Protein AF-A0A7W6DGI7-F1 (afdb_monomer_lite)

Secondary structure (DSSP, 8-state):
-----HHHHHHHHHHHHTTT--SHHHHHHHHHHHHHHHHHHHHHHHHHHHH---HHHHHHHHHHHHHHHHHHH-TTSHHHHHHHHHHHHHHHHHHHTS-HHHHHHHHHHHHHHHHHHHHHHHHHHHHT-----S-TTSHHHHHHHHHHHHHHHHHHHHHHSS-TT-HHHHHHHHGGGSPPHHHHHHHHHHHHHHHHHHHHHHHTTSB-S-----SSS--HHHHHHHHHHHHHHH-TT----SSGGGGGGHHHHHHSB-

Sequence (258 aa):
MELDYAEIENWATELAQYNGYLDSEGVKQRGIVKSKYDGALNRFVYNLLSHHPDGDEAISIVNADIDARIAQVGDHWTANYDEIREDLTARIRKSAGRSGWQRTLIYRAPLIALALLVVLYFGFRFYNATPVTDPFETRLGLTQRADALAKAIRYNDWASGSSRRGGFIKGILLWPIEPTEAEHKSAAEFANVIFSGAAMLRDRREACNLPVARGEKLSDDELLLLQSVTDHLRNKATLWRDPPAITVLDPIRAKYKC

Organism: NCBI:txid944425

Radius of gyration: 33.25 Å; chains: 1; bounding box: 56×40×93 Å

Foldseek 3Di:
DDQDCPQLVVLLVVLVVLPPDPDPVSVVVNVVSVVSNLLVLLVSLLVLCVVVLALVVSLVVLVVNLVVVCVVPDDVCNVSSVVSSVSNSVVSVVPSPDDNVVSVCVNCVVVVVVVVVVCCLVVLLVVLAQDQDDDCQDLVNLLSLLSLLVLQLVLCCVVPPDDPPQVPVCCSVCVSSDRDPVSVVSPVVNLVLLLVLLVVCVVVLLFAPQDHPDDPDQDPSSSVSSNQLSCQSNDPPHDADVRNSVSSCVSRSVPGGD

pLDDT: mean 86.56, std 8.03, range [50.16, 95.25]

Structure (mmCIF, N/CA/C/O backbone):
data_AF-A0A7W6DGI7-F1
#
_entry.id   AF-A0A7W6DGI7-F1
#
loop_
_atom_site.group_PDB
_atom_site.id
_atom_site.type_symbol
_atom_site.label_atom_id
_atom_site.label_alt_id
_atom_site.label_comp_id
_atom_site.label_asym_id
_atom_site.label_entity_id
_atom_site.label_seq_id
_atom_site.pdbx_PDB_ins_code
_atom_site.Cartn_x
_atom_site.Cartn_y
_atom_site.Cartn_z
_atom_site.occupancy
_atom_site.B_iso_or_equiv
_atom_site.auth_seq_id
_atom_site.auth_comp_id
_atom_site.auth_asym_id
_atom_site.auth_atom_id
_atom_site.pdbx_PDB_model_num
ATOM 1 N N . MET A 1 1 ? 9.102 -5.943 -39.976 1.00 59.66 1 MET A N 1
ATOM 2 C CA . MET A 1 1 ? 8.729 -5.009 -38.897 1.00 59.66 1 MET A CA 1
ATOM 3 C C . MET A 1 1 ? 9.575 -3.777 -39.117 1.00 59.66 1 MET A C 1
ATOM 5 O O . MET A 1 1 ? 10.787 -3.927 -39.154 1.00 59.66 1 MET A O 1
ATOM 9 N N . GLU A 1 2 ? 8.960 -2.628 -39.378 1.00 74.38 2 GLU A N 1
ATOM 10 C CA . GLU A 1 2 ? 9.703 -1.368 -39.464 1.00 74.38 2 GLU A CA 1
ATOM 11 C C . GLU A 1 2 ? 10.141 -0.988 -38.048 1.00 74.38 2 GLU A C 1
ATOM 13 O O . GLU A 1 2 ? 9.333 -1.026 -37.116 1.00 74.38 2 GLU A O 1
ATOM 18 N N . LEU A 1 3 ? 11.436 -0.744 -37.867 1.00 84.94 3 LEU A N 1
ATOM 19 C CA . LEU A 1 3 ? 11.984 -0.352 -36.579 1.00 84.94 3 LEU A CA 1
ATOM 20 C C . LEU A 1 3 ? 11.708 1.139 -36.381 1.00 84.94 3 LEU A C 1
ATOM 22 O O . LEU A 1 3 ? 12.157 1.974 -37.165 1.00 84.94 3 LEU A O 1
ATOM 26 N N . ASP A 1 4 ? 10.944 1.463 -35.341 1.00 87.38 4 ASP A N 1
ATOM 27 C CA . ASP A 1 4 ? 10.617 2.842 -34.995 1.00 87.38 4 ASP A CA 1
ATOM 28 C C . ASP A 1 4 ? 11.657 3.408 -34.020 1.00 87.38 4 ASP A C 1
ATOM 30 O O . ASP A 1 4 ? 11.752 2.982 -32.864 1.00 87.38 4 ASP A O 1
ATOM 34 N N . TYR A 1 5 ? 12.440 4.368 -34.509 1.00 87.75 5 TYR A N 1
ATOM 35 C CA . TYR A 1 5 ? 13.460 5.087 -33.750 1.00 87.75 5 TYR A CA 1
ATOM 36 C C . TYR A 1 5 ? 12.994 6.474 -33.305 1.00 87.75 5 TYR A C 1
ATOM 38 O O . TYR A 1 5 ? 13.721 7.119 -32.555 1.00 87.75 5 TYR A O 1
ATOM 46 N N . ALA A 1 6 ? 11.798 6.931 -33.695 1.00 89.25 6 ALA A N 1
ATOM 47 C CA . ALA A 1 6 ? 11.374 8.320 -33.509 1.00 89.25 6 ALA A CA 1
ATOM 48 C C . ALA A 1 6 ? 11.436 8.760 -32.039 1.00 89.25 6 ALA A C 1
ATOM 50 O O . ALA A 1 6 ? 11.879 9.863 -31.718 1.00 89.25 6 ALA A O 1
ATOM 51 N N . GLU A 1 7 ? 11.036 7.878 -31.118 1.00 90.56 7 GLU A N 1
ATOM 52 C CA . GLU A 1 7 ? 11.126 8.160 -29.687 1.00 90.56 7 GLU A CA 1
ATOM 53 C C . GLU A 1 7 ? 12.586 8.239 -29.200 1.00 90.56 7 GLU A C 1
ATOM 55 O O . GLU A 1 7 ? 12.922 9.119 -28.408 1.00 90.56 7 GLU A O 1
ATOM 60 N N . ILE A 1 8 ? 13.460 7.346 -29.674 1.00 92.44 8 ILE A N 1
ATOM 61 C CA . ILE A 1 8 ? 14.885 7.318 -29.307 1.00 92.44 8 ILE A CA 1
ATOM 62 C C . ILE A 1 8 ? 15.593 8.565 -29.854 1.00 92.44 8 ILE A C 1
ATOM 64 O O . ILE A 1 8 ? 16.297 9.233 -29.102 1.00 92.44 8 ILE A O 1
ATOM 68 N N . GLU A 1 9 ? 15.364 8.905 -31.123 1.00 91.12 9 GLU A N 1
ATOM 69 C CA . GLU A 1 9 ? 15.922 10.078 -31.808 1.00 91.12 9 GLU A CA 1
ATOM 70 C C . GLU A 1 9 ? 15.510 11.386 -31.118 1.00 91.12 9 GLU A C 1
ATOM 72 O O . GLU A 1 9 ? 16.348 12.264 -30.884 1.00 91.12 9 GLU A O 1
ATOM 77 N N . ASN A 1 10 ? 14.236 11.506 -30.727 1.00 92.38 10 ASN A N 1
ATOM 78 C CA . ASN A 1 10 ? 13.738 12.675 -30.007 1.00 92.38 10 ASN A CA 1
ATOM 79 C C . ASN A 1 10 ? 14.457 12.852 -28.658 1.00 92.38 10 ASN A C 1
ATOM 81 O O . ASN A 1 10 ? 15.016 13.914 -28.379 1.00 92.38 10 ASN A O 1
ATOM 85 N N . TRP A 1 11 ? 14.523 11.793 -27.839 1.00 92.44 11 TRP A N 1
ATOM 86 C CA . TRP A 1 11 ? 15.197 11.877 -26.540 1.00 92.44 11 TRP A CA 1
ATOM 87 C C . TRP A 1 11 ? 16.719 12.020 -26.659 1.00 92.44 11 TRP A C 1
ATOM 89 O O . TRP A 1 11 ? 17.311 12.675 -25.806 1.00 92.44 11 TRP A O 1
ATOM 99 N N . ALA A 1 12 ? 17.354 11.458 -27.692 1.00 89.62 12 ALA A N 1
ATOM 100 C CA . ALA A 1 12 ? 18.779 11.657 -27.966 1.00 89.62 12 ALA A CA 1
ATOM 101 C C . ALA A 1 12 ? 19.078 13.127 -28.296 1.00 89.62 12 ALA A C 1
ATOM 103 O O . ALA A 1 12 ? 20.004 13.716 -27.739 1.00 89.62 12 ALA A O 1
ATOM 104 N N . THR A 1 13 ? 18.235 13.750 -29.127 1.00 89.06 13 THR A N 1
ATOM 105 C CA . THR A 1 13 ? 18.335 15.179 -29.462 1.00 89.06 13 THR A CA 1
ATOM 106 C C . THR A 1 13 ? 18.175 16.050 -28.220 1.00 89.06 13 THR A C 1
ATOM 108 O O . THR A 1 13 ? 18.969 16.961 -27.991 1.00 89.06 13 THR A O 1
ATOM 111 N N . GLU A 1 14 ? 17.171 15.762 -27.389 1.00 88.69 14 GLU A N 1
ATOM 112 C CA . GLU A 1 14 ? 16.942 16.487 -26.137 1.00 88.69 14 GLU A CA 1
ATOM 113 C C . GLU A 1 14 ? 18.101 16.278 -25.152 1.00 88.69 14 GLU A C 1
ATOM 115 O O . GLU A 1 14 ? 18.565 17.232 -24.533 1.00 88.69 14 GLU A O 1
ATOM 120 N N . LEU A 1 15 ? 18.644 15.062 -25.043 1.00 87.75 15 LEU A N 1
ATOM 121 C CA . LEU A 1 15 ? 19.781 14.767 -24.168 1.00 87.75 15 LEU A CA 1
ATOM 122 C C . LEU A 1 15 ? 21.042 15.528 -24.596 1.00 87.75 15 LEU A C 1
ATOM 124 O O . LEU A 1 15 ? 21.763 16.039 -23.733 1.00 87.75 15 LEU A O 1
ATOM 128 N N . ALA A 1 16 ? 21.276 15.647 -25.906 1.00 85.44 16 ALA A N 1
ATOM 129 C CA . ALA A 1 16 ? 22.398 16.389 -26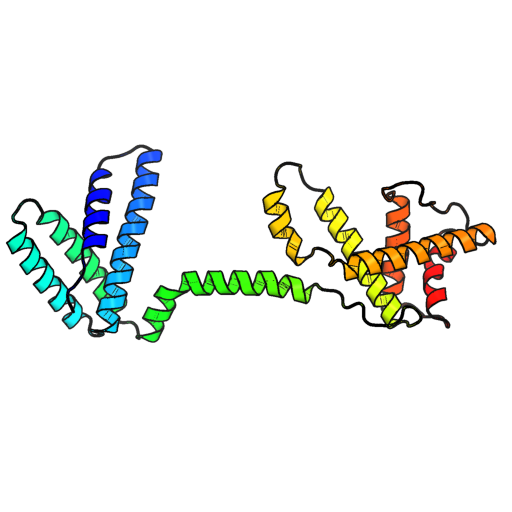.466 1.00 85.44 16 ALA A CA 1
ATOM 130 C C . ALA A 1 16 ? 22.355 17.884 -26.106 1.00 85.44 16 ALA A C 1
ATOM 132 O O . ALA A 1 16 ? 23.406 18.483 -25.881 1.00 85.44 16 ALA A O 1
ATOM 133 N N . GLN A 1 17 ? 21.161 18.474 -25.957 1.00 85.31 17 GLN A N 1
ATOM 134 C CA . GLN A 1 17 ? 21.006 19.872 -25.525 1.00 85.31 17 GLN A CA 1
ATOM 135 C C . GLN A 1 17 ? 21.536 20.111 -24.109 1.00 85.31 17 GLN A C 1
ATOM 137 O O . GLN A 1 17 ? 21.956 21.221 -23.797 1.00 85.31 17 GLN A O 1
ATOM 142 N N . TYR A 1 18 ? 21.566 19.080 -23.260 1.00 83.38 18 TYR A N 1
ATOM 143 C CA . TYR A 1 18 ? 22.069 19.176 -21.890 1.00 83.38 18 TYR A CA 1
ATOM 144 C C . TYR A 1 18 ? 23.565 18.840 -21.754 1.00 83.38 18 TYR A C 1
ATOM 146 O O . TYR A 1 18 ? 24.094 18.806 -20.636 1.00 83.38 18 TYR A O 1
ATOM 154 N N . ASN A 1 19 ? 24.275 18.603 -22.861 1.00 74.69 19 ASN A N 1
ATOM 155 C CA . ASN A 1 19 ? 25.720 18.400 -22.835 1.00 74.69 19 ASN A CA 1
ATOM 156 C C . ASN A 1 19 ? 26.433 19.728 -22.522 1.00 74.69 19 ASN A C 1
ATOM 158 O O . ASN A 1 19 ? 26.402 20.666 -23.310 1.00 74.69 19 ASN A O 1
ATOM 162 N N . GLY A 1 20 ? 27.081 19.808 -21.354 1.00 72.00 20 GLY A N 1
ATOM 163 C CA . GLY A 1 20 ? 27.861 20.979 -20.922 1.00 72.00 20 GLY A CA 1
ATOM 164 C C . GLY A 1 20 ? 27.290 21.756 -19.730 1.00 72.00 20 GLY A C 1
ATOM 165 O O . GLY A 1 20 ? 27.971 22.638 -19.212 1.00 72.00 20 GLY A O 1
ATOM 166 N N . TYR A 1 21 ? 26.094 21.414 -19.238 1.00 75.06 21 TYR A N 1
ATOM 167 C CA . TYR A 1 21 ? 25.563 21.999 -18.001 1.00 75.06 21 TYR A CA 1
ATOM 168 C C . TYR A 1 21 ? 26.279 21.434 -16.766 1.00 75.06 21 TYR A C 1
ATOM 170 O O . TYR A 1 21 ? 26.387 20.217 -16.599 1.00 75.06 21 TYR A O 1
ATOM 178 N N . LEU A 1 22 ? 26.747 22.327 -15.888 1.00 70.75 22 LEU A N 1
ATOM 179 C CA . LEU A 1 22 ? 27.443 21.993 -14.635 1.00 70.75 22 LEU A CA 1
ATOM 180 C C . LEU A 1 22 ? 26.676 22.438 -13.379 1.00 70.75 22 LEU A C 1
ATOM 182 O O . LEU A 1 22 ? 27.136 22.197 -12.263 1.00 70.75 22 LEU A O 1
ATOM 186 N N . ASP A 1 23 ? 25.523 23.091 -13.531 1.00 84.62 23 ASP A N 1
ATOM 187 C CA . ASP A 1 23 ? 24.715 23.548 -12.405 1.00 84.62 23 ASP A CA 1
ATOM 188 C C . ASP A 1 23 ? 23.756 22.462 -11.886 1.00 84.62 23 ASP A C 1
ATOM 190 O O . ASP A 1 23 ? 23.432 21.472 -12.548 1.00 84.62 23 ASP A O 1
ATOM 194 N N . SER A 1 24 ? 23.307 22.627 -10.638 1.00 82.31 24 SER A N 1
ATOM 195 C CA . SER A 1 24 ? 22.509 21.599 -9.954 1.00 82.31 24 SER A CA 1
ATOM 196 C C . SER A 1 24 ? 21.142 21.343 -10.601 1.00 82.31 24 SER A C 1
ATOM 198 O O . SER A 1 24 ? 20.576 20.262 -10.434 1.00 82.31 24 SER A O 1
ATOM 200 N N . GLU A 1 25 ? 20.605 22.321 -11.331 1.00 85.25 25 GLU A N 1
ATOM 201 C CA . GLU A 1 25 ? 19.323 22.213 -12.023 1.00 85.25 25 GLU A CA 1
ATOM 202 C C . GLU A 1 25 ? 19.482 21.544 -13.392 1.00 85.25 25 GLU A C 1
ATOM 204 O O . GLU A 1 25 ? 18.752 20.593 -13.682 1.00 85.25 25 GLU A O 1
ATOM 209 N N . GLY A 1 26 ? 20.497 21.920 -14.176 1.00 82.81 26 GLY A N 1
ATOM 210 C CA . GLY A 1 26 ? 20.823 21.270 -15.443 1.00 82.81 26 GLY A CA 1
ATOM 211 C C . GLY A 1 26 ? 21.192 19.797 -15.273 1.00 82.81 26 GLY A C 1
ATOM 212 O O . GLY A 1 26 ? 20.726 18.955 -16.040 1.00 82.81 26 GLY A O 1
ATOM 213 N N . VAL A 1 27 ? 21.922 19.437 -14.210 1.00 85.94 27 VAL A N 1
ATOM 214 C CA . VAL A 1 27 ? 22.214 18.025 -13.890 1.00 85.94 27 VAL A CA 1
ATOM 215 C C . VAL A 1 27 ? 20.934 17.235 -13.586 1.00 85.94 27 VAL A C 1
ATOM 217 O O . VAL A 1 27 ? 20.794 16.096 -14.041 1.00 85.94 27 VAL A O 1
ATOM 220 N N . LYS A 1 28 ? 19.972 17.822 -12.858 1.00 88.81 28 LYS A N 1
ATOM 221 C CA . LYS A 1 28 ? 18.679 17.171 -12.575 1.00 88.81 28 LYS A CA 1
ATOM 222 C C . LYS A 1 28 ? 17.869 16.956 -13.849 1.00 88.81 28 LYS A C 1
ATOM 224 O O . LYS A 1 28 ? 17.377 15.850 -14.063 1.00 88.81 28 LYS A O 1
ATOM 229 N N . GLN A 1 29 ? 17.753 17.983 -14.691 1.00 89.31 29 GLN A N 1
ATOM 230 C CA . GLN A 1 29 ? 17.003 17.891 -15.946 1.00 89.31 29 GLN A CA 1
ATOM 231 C C . GLN A 1 29 ? 17.635 16.875 -16.898 1.00 89.31 29 GLN A C 1
ATOM 233 O O . GLN A 1 29 ? 16.942 15.986 -17.392 1.00 89.31 29 GLN A O 1
ATOM 238 N N . ARG A 1 30 ? 18.966 16.887 -17.039 1.00 89.75 30 ARG A N 1
ATOM 239 C CA . ARG A 1 30 ? 19.695 15.864 -17.797 1.00 89.75 30 ARG A CA 1
ATOM 240 C C . ARG A 1 30 ? 19.412 14.454 -17.281 1.00 89.75 30 ARG A C 1
ATOM 242 O O . ARG A 1 30 ? 19.233 13.539 -18.077 1.00 89.75 30 ARG A O 1
ATOM 249 N N . GLY A 1 31 ? 19.345 14.268 -15.961 1.00 90.31 31 GLY A N 1
ATOM 250 C CA . GLY A 1 31 ? 18.988 12.985 -15.350 1.00 90.31 31 GLY A CA 1
ATOM 251 C C . GLY A 1 31 ? 17.585 12.503 -15.735 1.00 90.31 31 GLY A C 1
ATOM 252 O O . GLY A 1 31 ? 17.403 11.324 -16.041 1.00 90.31 31 GLY A O 1
ATOM 253 N N . ILE A 1 32 ? 16.606 13.411 -15.779 1.00 91.50 32 ILE A N 1
ATOM 254 C CA . ILE A 1 32 ? 15.232 13.108 -16.209 1.00 91.50 32 ILE A CA 1
ATOM 255 C C . ILE A 1 32 ? 15.214 12.694 -17.683 1.00 91.50 32 ILE A C 1
ATOM 257 O O . ILE A 1 32 ? 14.650 11.652 -18.015 1.00 91.50 32 ILE A O 1
ATOM 261 N N . VAL A 1 33 ? 15.854 13.472 -18.559 1.00 92.25 33 VAL A N 1
ATOM 262 C CA . VAL A 1 33 ? 15.900 13.189 -20.003 1.00 92.25 33 VAL A CA 1
ATOM 263 C C . VAL A 1 33 ? 16.637 11.883 -20.283 1.00 92.25 33 VAL A C 1
ATOM 265 O O . VAL A 1 33 ? 16.122 11.033 -21.007 1.00 92.25 33 VAL A O 1
ATOM 268 N N . LYS A 1 34 ? 17.774 11.649 -19.618 1.00 92.38 34 LYS A N 1
ATOM 269 C CA . LYS A 1 34 ? 18.506 10.381 -19.707 1.00 92.38 34 LYS A CA 1
ATOM 270 C C . LYS A 1 34 ? 17.644 9.195 -19.280 1.00 92.38 34 LYS A C 1
ATOM 272 O O . LYS A 1 34 ? 17.649 8.171 -19.951 1.00 92.38 34 LYS A O 1
ATOM 277 N N . SER A 1 35 ? 16.855 9.331 -18.213 1.00 91.56 35 SER A N 1
ATOM 278 C CA . SER A 1 35 ? 15.934 8.272 -17.784 1.00 91.56 35 SER A CA 1
ATOM 279 C C . SER A 1 35 ? 14.866 7.959 -18.841 1.00 91.56 35 SER A C 1
ATOM 281 O O . SER A 1 35 ? 14.532 6.788 -19.039 1.00 91.56 35 SER A O 1
ATOM 283 N N . LYS A 1 36 ? 14.352 8.975 -19.548 1.00 93.31 36 LYS A N 1
ATOM 284 C CA . LYS A 1 36 ? 13.396 8.785 -20.651 1.00 93.31 36 LYS A CA 1
ATOM 285 C C . LYS A 1 36 ? 14.045 8.114 -21.863 1.00 93.31 36 LYS A C 1
ATOM 287 O O . LYS A 1 36 ? 13.479 7.146 -22.369 1.00 93.31 36 LYS A O 1
ATOM 292 N N . TYR A 1 37 ? 15.241 8.559 -22.253 1.00 93.88 37 TYR A N 1
ATOM 293 C CA . TYR A 1 37 ? 16.053 7.945 -23.308 1.00 93.88 37 TYR A CA 1
ATOM 294 C C . TYR A 1 37 ? 16.359 6.469 -22.999 1.00 93.88 37 TYR A C 1
ATOM 296 O O . TYR A 1 37 ? 16.033 5.580 -23.785 1.00 93.88 37 TYR A O 1
ATOM 304 N N . ASP A 1 38 ? 16.851 6.179 -21.790 1.00 92.69 38 ASP A N 1
ATOM 305 C CA . ASP A 1 38 ? 17.092 4.815 -21.311 1.00 92.69 38 ASP A CA 1
ATOM 306 C C . ASP A 1 38 ? 15.816 3.959 -21.349 1.00 92.69 38 ASP A C 1
ATOM 308 O O . ASP A 1 38 ? 15.868 2.764 -21.655 1.00 92.69 38 ASP A O 1
ATOM 312 N N . GLY A 1 39 ? 14.667 4.561 -21.026 1.00 91.56 39 GLY A N 1
ATOM 313 C CA . GLY A 1 39 ? 13.352 3.935 -21.110 1.00 91.56 39 GLY A CA 1
ATOM 314 C C . GLY A 1 39 ? 12.949 3.576 -22.541 1.00 91.56 39 GLY A C 1
ATOM 315 O O . GLY A 1 39 ? 12.477 2.459 -22.762 1.00 91.56 39 GLY A O 1
ATOM 316 N N . ALA A 1 40 ? 13.163 4.480 -23.500 1.00 93.50 40 ALA A N 1
ATOM 317 C CA . ALA A 1 40 ? 12.890 4.257 -24.921 1.00 93.50 40 ALA A CA 1
ATOM 318 C C . ALA A 1 40 ? 13.772 3.136 -25.494 1.00 93.50 40 ALA A C 1
ATOM 320 O O . ALA A 1 40 ? 13.251 2.184 -26.076 1.00 93.50 40 ALA A O 1
ATOM 321 N N . LEU A 1 41 ? 15.080 3.160 -25.207 1.00 93.56 41 LEU A N 1
ATOM 322 C CA . LEU A 1 41 ? 16.005 2.086 -25.587 1.00 93.56 41 LEU A CA 1
ATOM 323 C C . LEU A 1 41 ? 15.570 0.728 -25.018 1.00 93.56 41 LEU A C 1
ATOM 325 O O . LEU A 1 41 ? 15.548 -0.275 -25.727 1.00 93.56 41 LEU A O 1
ATOM 329 N N . ASN A 1 42 ? 15.188 0.674 -23.737 1.00 91.31 42 ASN A N 1
ATOM 330 C CA . ASN A 1 42 ? 14.739 -0.572 -23.111 1.00 91.31 42 ASN A CA 1
ATOM 331 C C . ASN A 1 42 ? 13.439 -1.109 -23.732 1.00 91.31 42 ASN A C 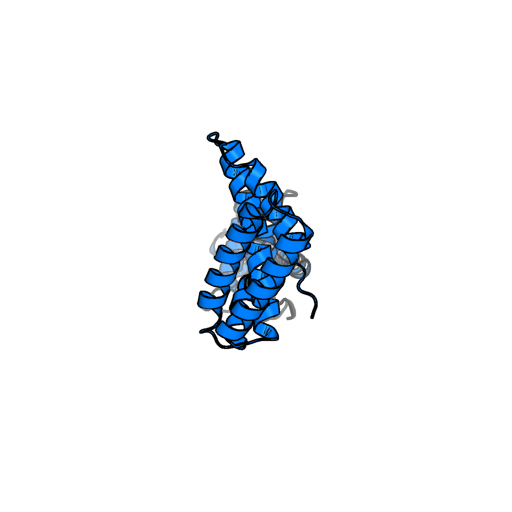1
ATOM 333 O O . ASN A 1 42 ? 13.304 -2.324 -23.881 1.00 91.31 42 ASN A O 1
ATOM 337 N N . ARG A 1 43 ? 12.493 -0.230 -24.100 1.00 91.56 43 ARG A N 1
ATOM 338 C CA . ARG A 1 43 ? 11.264 -0.611 -24.819 1.00 91.56 43 ARG A CA 1
ATOM 339 C C . ARG A 1 43 ? 11.576 -1.177 -26.196 1.00 91.56 43 ARG A C 1
ATOM 341 O O . ARG A 1 43 ? 11.073 -2.248 -26.531 1.00 91.56 43 ARG A O 1
ATOM 348 N N . PHE A 1 44 ? 12.425 -0.484 -26.950 1.00 93.75 44 PHE A N 1
ATOM 349 C CA . PHE A 1 44 ? 12.853 -0.905 -28.278 1.00 93.75 44 PHE A CA 1
ATOM 350 C C . PHE A 1 44 ? 13.530 -2.275 -28.228 1.00 93.75 44 PHE A C 1
ATOM 352 O O . PHE A 1 44 ? 13.090 -3.205 -28.897 1.00 93.75 44 PHE A O 1
ATOM 359 N N . VAL A 1 45 ? 14.532 -2.442 -27.357 1.00 92.50 45 VAL A N 1
ATOM 360 C CA . VAL A 1 45 ? 15.260 -3.710 -27.202 1.00 92.50 45 VAL A CA 1
ATOM 361 C C . VAL A 1 45 ? 14.335 -4.835 -26.746 1.00 92.50 45 VAL A C 1
ATOM 363 O O . VAL A 1 45 ? 14.451 -5.947 -27.251 1.00 92.50 45 VAL A O 1
ATOM 366 N N . TYR A 1 46 ? 13.402 -4.574 -25.826 1.00 89.94 46 TYR A N 1
ATOM 367 C CA . TYR A 1 46 ? 12.420 -5.576 -25.406 1.00 89.94 46 TYR A CA 1
ATOM 368 C C . TYR A 1 46 ? 11.538 -6.043 -26.574 1.00 89.94 46 TYR A C 1
ATOM 370 O O . TYR A 1 46 ? 11.373 -7.248 -26.750 1.00 89.94 46 TYR A O 1
ATOM 378 N N . ASN A 1 47 ? 11.007 -5.112 -27.375 1.00 90.31 47 ASN A N 1
ATOM 379 C CA . ASN A 1 47 ? 10.155 -5.428 -28.525 1.00 90.31 47 ASN A CA 1
ATOM 380 C C . ASN A 1 47 ? 10.935 -6.143 -29.643 1.00 90.31 47 ASN A C 1
ATOM 382 O O . ASN A 1 47 ? 10.464 -7.121 -30.222 1.00 90.31 47 ASN A O 1
ATOM 386 N N . LEU A 1 48 ? 12.167 -5.706 -29.909 1.00 91.81 48 LEU A N 1
ATOM 387 C CA . LEU A 1 48 ? 13.045 -6.367 -30.868 1.00 91.81 48 LEU A CA 1
ATOM 388 C C . LEU A 1 48 ? 13.328 -7.809 -30.430 1.00 91.81 48 LEU A C 1
ATOM 390 O O . LEU A 1 48 ? 13.081 -8.743 -31.185 1.00 91.81 48 LEU A O 1
ATOM 394 N N . LEU A 1 49 ? 13.749 -8.001 -29.177 1.00 90.94 49 LEU A N 1
ATOM 395 C CA . LEU A 1 49 ? 14.098 -9.309 -28.622 1.00 90.94 49 LEU A CA 1
ATOM 396 C C . LEU A 1 49 ? 12.899 -10.229 -28.348 1.00 90.94 49 LEU A C 1
ATOM 398 O O . LEU A 1 49 ? 13.107 -11.411 -28.059 1.00 90.94 49 LEU A O 1
ATOM 402 N N . SER A 1 50 ? 11.662 -9.725 -28.385 1.00 87.25 50 SER A N 1
ATOM 403 C CA . SER A 1 50 ? 10.469 -10.578 -28.355 1.00 87.25 50 SER A CA 1
ATOM 404 C C . SER A 1 50 ? 10.160 -11.208 -29.713 1.00 87.25 50 SER A C 1
ATOM 406 O O . SER A 1 50 ? 9.524 -12.257 -29.745 1.00 87.25 50 SER A O 1
ATOM 408 N N . HIS A 1 51 ? 10.620 -10.595 -30.808 1.00 87.50 51 HIS A N 1
ATOM 409 C CA . HIS A 1 51 ? 10.438 -11.094 -32.175 1.00 87.50 51 HIS A CA 1
ATOM 410 C C . HIS A 1 51 ? 11.695 -11.794 -32.713 1.00 87.50 51 HIS A C 1
ATOM 412 O O . HIS A 1 51 ? 11.582 -12.814 -33.384 1.00 87.50 51 HIS A O 1
ATOM 418 N N . HIS A 1 52 ? 12.878 -11.290 -32.352 1.00 88.50 52 HIS A N 1
ATOM 419 C CA . HIS A 1 52 ? 14.194 -11.810 -32.729 1.00 88.50 52 HIS A CA 1
ATOM 420 C C . HIS A 1 52 ? 14.967 -12.162 -31.452 1.00 88.50 52 HIS A C 1
ATOM 422 O O . HIS A 1 52 ? 15.685 -11.325 -30.905 1.00 88.50 52 HIS A O 1
ATOM 428 N N . PRO A 1 53 ? 14.757 -13.360 -30.876 1.00 84.94 53 PRO A N 1
ATOM 429 C CA . PRO A 1 53 ? 15.295 -13.692 -29.562 1.00 84.94 53 PRO A CA 1
ATOM 430 C C . PRO A 1 53 ? 16.817 -13.879 -29.545 1.00 84.94 53 PRO A C 1
ATOM 432 O O . PRO A 1 53 ? 17.395 -13.767 -28.454 1.00 84.94 53 PRO A O 1
ATOM 435 N N . ASP A 1 54 ? 17.419 -14.151 -30.708 1.00 90.44 54 ASP A N 1
ATOM 436 C CA . ASP A 1 54 ? 18.862 -14.228 -30.918 1.00 90.44 54 ASP A CA 1
ATOM 437 C C . ASP A 1 54 ? 19.488 -12.824 -30.910 1.00 90.44 54 ASP A C 1
ATOM 439 O O . ASP A 1 54 ? 19.067 -11.915 -31.627 1.00 90.44 54 ASP A O 1
ATOM 443 N N . GLY A 1 55 ? 20.493 -12.645 -30.051 1.00 89.00 55 GLY A N 1
ATOM 444 C CA . GLY A 1 55 ? 21.159 -11.364 -29.853 1.00 89.00 55 GLY A CA 1
ATOM 445 C C . GLY A 1 55 ? 21.981 -10.927 -31.058 1.00 89.00 55 GLY A C 1
ATOM 446 O O . GLY A 1 55 ? 21.996 -9.736 -31.362 1.00 89.00 55 GLY A O 1
ATOM 447 N N . ASP A 1 56 ? 22.631 -11.865 -31.746 1.00 91.38 56 ASP A N 1
ATOM 448 C CA . ASP A 1 56 ? 23.486 -11.539 -32.889 1.00 91.38 56 ASP A CA 1
ATOM 449 C C . ASP A 1 56 ? 22.638 -11.166 -34.113 1.00 91.38 56 ASP A C 1
ATOM 451 O O . ASP A 1 56 ? 22.926 -10.175 -34.789 1.00 91.38 56 ASP A O 1
ATOM 455 N N . GLU A 1 57 ? 21.522 -11.874 -34.327 1.00 92.06 57 GLU A N 1
ATOM 456 C CA . GLU A 1 57 ? 20.511 -11.517 -35.330 1.00 92.06 57 GLU A CA 1
ATOM 457 C C . GLU A 1 57 ? 19.930 -10.119 -35.058 1.00 92.06 57 GLU A C 1
ATOM 459 O O . GLU A 1 57 ? 19.926 -9.259 -35.940 1.00 92.06 57 GLU A O 1
ATOM 464 N N . ALA A 1 58 ? 19.510 -9.849 -33.817 1.00 91.69 58 ALA A N 1
ATOM 465 C CA . ALA A 1 58 ? 18.960 -8.555 -33.421 1.00 91.69 58 ALA A CA 1
ATOM 466 C C . ALA A 1 58 ? 19.967 -7.400 -33.600 1.00 91.69 58 ALA A C 1
ATOM 468 O O . ALA A 1 58 ? 19.589 -6.316 -34.046 1.00 91.69 58 ALA A O 1
ATOM 469 N N . ILE A 1 59 ? 21.252 -7.621 -33.293 1.00 93.44 59 ILE A N 1
ATOM 470 C CA . ILE A 1 59 ? 22.322 -6.638 -33.532 1.00 93.44 59 ILE A CA 1
ATOM 471 C C . ILE A 1 59 ? 22.507 -6.386 -35.030 1.00 93.44 59 ILE A C 1
ATOM 473 O O . ILE A 1 59 ? 22.610 -5.230 -35.437 1.00 93.44 59 ILE A O 1
ATOM 477 N N . SER A 1 60 ? 22.528 -7.440 -35.852 1.00 93.50 60 SER A N 1
ATOM 478 C CA . SER A 1 60 ? 22.667 -7.299 -37.305 1.00 93.50 60 SER A CA 1
ATOM 479 C C . SER A 1 60 ? 21.514 -6.496 -37.906 1.00 93.50 60 SER A C 1
ATOM 481 O O . SER A 1 60 ? 21.751 -5.649 -38.765 1.00 93.50 60 SER A O 1
ATOM 483 N N . ILE A 1 61 ? 20.286 -6.734 -37.437 1.00 92.75 61 ILE A N 1
ATOM 484 C CA . ILE A 1 61 ? 19.089 -5.999 -37.860 1.00 92.75 61 ILE A CA 1
ATOM 485 C C . ILE A 1 61 ? 19.217 -4.509 -37.513 1.00 92.75 61 ILE A C 1
ATOM 487 O O . ILE A 1 61 ? 19.006 -3.659 -38.375 1.00 92.75 61 ILE A O 1
ATOM 491 N N . VAL A 1 62 ? 19.611 -4.187 -36.275 1.00 93.31 62 VAL A N 1
ATOM 492 C CA . VAL A 1 62 ? 19.775 -2.794 -35.827 1.00 93.31 62 VAL A CA 1
ATOM 493 C C . VAL A 1 62 ? 20.885 -2.078 -36.587 1.00 93.31 62 VAL A C 1
ATOM 495 O O . VAL A 1 62 ? 20.698 -0.933 -36.987 1.00 93.31 62 VAL A O 1
ATOM 498 N N . ASN A 1 63 ? 22.028 -2.730 -36.803 1.00 93.50 63 ASN A N 1
ATOM 499 C CA . ASN A 1 63 ? 23.136 -2.124 -37.539 1.00 93.50 63 ASN A CA 1
ATOM 500 C C . ASN A 1 63 ? 22.727 -1.789 -38.977 1.00 93.50 63 ASN A C 1
ATOM 502 O O . ASN A 1 63 ? 22.940 -0.657 -39.407 1.00 93.50 63 ASN A O 1
ATOM 506 N N . ALA A 1 64 ? 22.078 -2.733 -39.669 1.00 92.94 64 ALA A N 1
ATOM 507 C CA . ALA A 1 64 ? 21.626 -2.545 -41.044 1.00 92.94 64 ALA A CA 1
ATOM 508 C C . ALA A 1 64 ? 20.592 -1.414 -41.183 1.00 92.94 64 ALA A C 1
ATOM 510 O O . ALA A 1 64 ? 20.676 -0.627 -42.126 1.00 92.94 64 ALA A O 1
ATOM 511 N N . ASP A 1 65 ? 19.640 -1.299 -40.248 1.00 92.06 65 ASP A N 1
ATOM 512 C CA . ASP A 1 65 ? 18.636 -0.225 -40.287 1.00 92.06 65 ASP A CA 1
ATOM 513 C C . ASP A 1 65 ? 19.257 1.147 -39.988 1.00 92.06 65 ASP A C 1
ATOM 515 O O . ASP A 1 65 ? 18.996 2.118 -40.699 1.00 92.06 65 ASP A O 1
ATOM 519 N N . ILE A 1 66 ? 20.158 1.225 -39.000 1.00 90.44 66 ILE A N 1
ATOM 520 C CA . ILE A 1 66 ? 20.874 2.469 -38.690 1.00 90.44 66 ILE A CA 1
ATOM 521 C C . ILE A 1 66 ? 21.756 2.902 -39.871 1.00 90.44 66 ILE A C 1
ATOM 523 O O . ILE A 1 66 ? 21.762 4.083 -40.207 1.00 90.44 66 ILE A O 1
ATOM 527 N N . ASP A 1 67 ? 22.460 1.980 -40.540 1.00 90.94 67 ASP A N 1
ATOM 528 C CA . ASP A 1 67 ? 23.243 2.300 -41.746 1.00 90.94 67 ASP A CA 1
ATOM 529 C C . ASP A 1 67 ? 22.353 2.875 -42.861 1.00 90.94 67 ASP A C 1
ATOM 531 O O . ASP A 1 67 ? 22.702 3.877 -43.493 1.00 90.94 67 ASP A O 1
ATOM 535 N N . ALA A 1 68 ? 21.169 2.287 -43.072 1.00 89.31 68 ALA A N 1
ATOM 536 C CA . ALA A 1 68 ? 20.202 2.784 -44.047 1.00 89.31 68 ALA A CA 1
ATOM 537 C C . ALA A 1 68 ? 19.690 4.193 -43.697 1.00 89.31 68 ALA A C 1
ATOM 539 O O . ALA A 1 68 ? 19.517 5.020 -44.594 1.00 89.31 68 ALA A O 1
ATOM 540 N N . ARG A 1 69 ? 19.490 4.495 -42.408 1.00 85.88 69 ARG A N 1
ATOM 541 C CA . ARG A 1 69 ? 19.078 5.826 -41.931 1.00 85.88 69 ARG A CA 1
ATOM 542 C C . ARG A 1 69 ? 20.186 6.864 -42.063 1.00 85.88 69 ARG A C 1
ATOM 544 O O . ARG A 1 69 ? 19.924 7.956 -42.562 1.00 85.88 69 ARG A O 1
ATOM 551 N N . ILE A 1 70 ? 21.425 6.527 -41.701 1.00 87.38 70 ILE A N 1
ATOM 552 C CA . ILE A 1 70 ? 22.584 7.415 -41.889 1.00 87.38 70 ILE A CA 1
ATOM 553 C C . ILE A 1 70 ? 22.717 7.796 -43.370 1.00 87.38 70 ILE A C 1
ATOM 555 O O . ILE A 1 70 ? 22.887 8.972 -43.688 1.00 87.38 70 ILE A O 1
ATOM 559 N N . ALA A 1 71 ? 22.546 6.834 -44.283 1.00 86.69 71 ALA A N 1
ATOM 560 C CA . ALA A 1 71 ? 22.585 7.093 -45.722 1.00 86.69 71 ALA A CA 1
ATOM 561 C C . ALA A 1 71 ? 21.474 8.046 -46.214 1.00 86.69 71 ALA A C 1
ATOM 563 O O . ALA A 1 71 ? 21.661 8.726 -47.223 1.00 86.69 71 ALA A O 1
ATOM 564 N N . GLN A 1 72 ? 20.331 8.114 -45.521 1.00 85.12 72 GLN A N 1
ATOM 565 C CA . GLN A 1 72 ? 19.215 9.008 -45.859 1.00 85.12 72 GLN A CA 1
ATOM 566 C C . GLN A 1 72 ? 19.361 10.410 -45.255 1.00 85.12 72 GLN A C 1
ATOM 568 O O . GLN A 1 72 ? 18.993 11.392 -45.898 1.00 85.12 72 GLN A O 1
ATOM 573 N N . VAL A 1 73 ? 19.873 10.512 -44.025 1.00 79.38 73 VAL A N 1
ATOM 574 C CA . VAL A 1 73 ? 19.947 11.778 -43.275 1.00 79.38 73 VAL A CA 1
ATOM 575 C C . VAL A 1 73 ? 21.274 12.519 -43.530 1.00 79.38 73 VAL A C 1
ATOM 577 O O . VAL A 1 73 ? 21.320 13.744 -43.453 1.00 79.38 73 VAL A O 1
ATOM 580 N N . GLY A 1 74 ? 22.345 11.823 -43.923 1.00 73.62 74 GLY A N 1
ATOM 581 C CA . GLY A 1 74 ? 23.657 12.413 -44.225 1.00 73.62 74 GLY A CA 1
ATOM 582 C C . GLY A 1 74 ? 24.487 12.788 -42.985 1.00 73.62 74 GLY A C 1
ATOM 583 O O . GLY A 1 74 ? 24.070 12.584 -41.846 1.00 73.62 74 GLY A O 1
ATOM 584 N N . ASP A 1 75 ? 25.667 13.379 -43.212 1.00 75.00 75 ASP A N 1
ATOM 585 C CA . ASP A 1 75 ? 26.761 13.505 -42.221 1.00 75.00 75 ASP A CA 1
ATOM 586 C C . ASP A 1 75 ? 26.411 14.220 -40.902 1.00 75.00 75 ASP A C 1
ATOM 588 O O . ASP A 1 75 ? 27.061 14.007 -39.880 1.00 75.00 75 ASP A O 1
ATOM 592 N N . HIS A 1 76 ? 25.388 15.076 -40.894 1.00 74.94 76 HIS A N 1
ATOM 593 C CA . HIS A 1 76 ? 25.050 15.914 -39.741 1.00 74.94 76 HIS A CA 1
ATOM 594 C C . HIS A 1 76 ? 24.385 15.163 -38.572 1.00 74.94 76 HIS A C 1
ATOM 596 O O . HIS A 1 76 ? 24.287 15.720 -37.480 1.00 74.94 76 HIS A O 1
ATOM 602 N N . TRP A 1 77 ? 23.948 13.916 -38.778 1.00 79.12 77 TRP A N 1
ATOM 603 C CA . TRP A 1 77 ? 23.320 13.072 -37.748 1.00 79.12 77 TRP A CA 1
ATOM 604 C C . TRP A 1 77 ? 24.080 11.775 -37.454 1.00 79.12 77 TRP A C 1
ATOM 606 O O . TRP A 1 77 ? 23.700 11.040 -36.542 1.00 79.12 77 TRP A O 1
ATOM 616 N N . THR A 1 78 ? 25.166 11.502 -38.181 1.00 84.44 78 THR A N 1
ATOM 617 C CA . THR A 1 78 ? 25.944 10.259 -38.066 1.00 84.44 78 THR A CA 1
ATOM 618 C C . THR A 1 78 ? 26.402 9.998 -36.632 1.00 84.44 78 THR A C 1
ATOM 620 O O . THR A 1 78 ? 26.175 8.913 -36.110 1.00 84.44 78 THR A O 1
ATOM 623 N N . ALA A 1 79 ? 26.930 11.018 -35.946 1.00 84.44 79 ALA A N 1
ATOM 624 C CA . ALA A 1 79 ? 27.412 10.881 -34.569 1.00 84.44 79 ALA A CA 1
ATOM 625 C C . ALA A 1 79 ? 26.310 10.468 -33.572 1.00 84.44 79 ALA A C 1
ATOM 627 O O . ALA A 1 79 ? 26.554 9.642 -32.696 1.00 84.44 79 ALA A O 1
ATOM 628 N N . ASN A 1 80 ? 25.090 10.996 -33.723 1.00 85.81 80 ASN A N 1
ATOM 629 C CA . ASN A 1 80 ? 23.962 10.627 -32.862 1.00 85.81 80 ASN A CA 1
ATOM 630 C C . ASN A 1 80 ? 23.530 9.178 -33.114 1.00 85.81 80 ASN A C 1
ATOM 632 O O . ASN A 1 80 ? 23.232 8.440 -32.178 1.00 85.81 80 ASN A O 1
ATOM 636 N N . TYR A 1 81 ? 23.497 8.761 -34.382 1.00 88.50 81 TYR A N 1
ATOM 637 C CA . TYR A 1 81 ? 23.155 7.389 -34.745 1.00 88.50 81 TYR A CA 1
ATOM 638 C C . TYR A 1 81 ? 24.215 6.378 -34.302 1.00 88.50 81 TYR A C 1
ATOM 640 O O . TYR A 1 81 ? 23.851 5.270 -33.905 1.00 88.50 81 TYR A O 1
ATOM 648 N N . ASP A 1 82 ? 25.494 6.752 -34.312 1.00 88.81 82 ASP A N 1
ATOM 649 C CA . ASP A 1 82 ? 26.571 5.925 -33.767 1.00 88.81 82 ASP A CA 1
ATOM 650 C C . ASP A 1 82 ? 26.425 5.742 -32.246 1.00 88.81 82 ASP A C 1
ATOM 652 O O . ASP A 1 82 ? 26.511 4.615 -31.758 1.00 88.81 82 ASP A O 1
ATOM 656 N N . GLU A 1 83 ? 26.099 6.804 -31.498 1.00 89.00 83 GLU A N 1
ATOM 657 C CA . GLU A 1 83 ? 25.824 6.706 -30.053 1.00 89.00 83 GLU A CA 1
ATOM 658 C C . GLU A 1 83 ? 24.604 5.808 -29.769 1.00 89.00 83 GLU A C 1
ATOM 660 O O . GLU A 1 83 ? 24.675 4.881 -28.956 1.00 89.00 83 GLU A O 1
ATOM 665 N N . ILE A 1 84 ? 23.504 6.002 -30.507 1.00 91.56 84 ILE A N 1
ATOM 666 C CA . ILE A 1 84 ? 22.302 5.157 -30.409 1.00 91.56 84 ILE A CA 1
ATOM 667 C C . ILE A 1 84 ? 22.635 3.690 -30.720 1.00 91.56 84 ILE A C 1
ATOM 669 O O . ILE A 1 84 ? 22.153 2.781 -30.036 1.00 91.56 84 ILE A O 1
ATOM 673 N N . ARG A 1 85 ? 23.464 3.434 -31.739 1.00 93.50 85 ARG A N 1
ATOM 674 C CA . ARG A 1 85 ? 23.908 2.087 -32.116 1.00 93.50 85 ARG A CA 1
ATOM 675 C C . ARG A 1 85 ? 24.688 1.426 -30.988 1.00 93.50 85 ARG A C 1
ATOM 677 O O . ARG A 1 85 ? 24.397 0.278 -30.638 1.00 93.50 85 ARG A O 1
ATOM 684 N N . GLU A 1 86 ? 25.668 2.113 -30.413 1.00 93.69 86 GLU A N 1
ATOM 685 C CA . GLU A 1 86 ? 26.453 1.579 -29.298 1.00 93.69 86 GLU A CA 1
ATOM 686 C C . GLU A 1 86 ? 25.556 1.236 -28.102 1.00 93.69 86 GLU A C 1
ATOM 688 O O . GLU A 1 86 ? 25.618 0.121 -27.571 1.00 93.69 86 GLU A O 1
ATOM 693 N N . ASP A 1 87 ? 24.644 2.138 -27.742 1.00 93.44 87 ASP A N 1
ATOM 694 C CA . ASP A 1 87 ? 23.709 1.937 -26.639 1.00 93.44 87 ASP A CA 1
ATOM 695 C C . ASP A 1 87 ? 22.752 0.759 -26.868 1.00 93.44 87 ASP A C 1
ATOM 697 O O . ASP A 1 87 ? 22.533 -0.068 -25.968 1.00 93.44 87 ASP A O 1
ATOM 701 N N . LEU A 1 88 ? 22.171 0.657 -28.067 1.00 93.75 88 LEU A N 1
ATOM 702 C CA . LEU A 1 88 ? 21.264 -0.430 -28.430 1.00 93.75 88 LEU A CA 1
ATOM 703 C C . LEU A 1 88 ? 21.991 -1.771 -28.438 1.00 93.75 88 LEU A C 1
ATOM 705 O O . LEU A 1 88 ? 21.530 -2.723 -27.803 1.00 93.75 88 LEU A O 1
ATOM 709 N N . THR A 1 89 ? 23.145 -1.859 -29.096 1.00 93.88 89 THR A N 1
ATOM 710 C CA . THR A 1 89 ? 23.905 -3.112 -29.194 1.00 93.88 89 THR A CA 1
ATOM 711 C C . THR A 1 89 ? 24.403 -3.581 -27.827 1.00 93.88 89 THR A C 1
ATOM 713 O O . THR A 1 89 ? 24.282 -4.767 -27.503 1.00 93.88 89 THR A O 1
ATOM 716 N N . ALA A 1 90 ? 24.867 -2.670 -26.965 1.00 93.56 90 ALA A N 1
ATOM 717 C CA . ALA A 1 90 ? 25.240 -2.993 -25.589 1.00 93.56 90 ALA A CA 1
ATOM 718 C C . ALA A 1 90 ? 24.057 -3.575 -24.792 1.00 93.56 90 ALA A C 1
ATOM 720 O O . ALA A 1 90 ? 24.200 -4.580 -24.081 1.00 93.56 90 ALA A O 1
ATOM 721 N N . ARG A 1 91 ? 22.861 -2.991 -24.931 1.00 92.19 91 ARG A N 1
ATOM 722 C CA . ARG A 1 91 ? 21.643 -3.465 -24.249 1.00 92.19 91 ARG A CA 1
ATOM 723 C C . ARG A 1 91 ? 21.115 -4.777 -24.807 1.00 92.19 91 ARG A C 1
ATOM 725 O O . ARG A 1 91 ? 20.650 -5.606 -24.016 1.00 92.19 91 ARG A O 1
ATOM 732 N N . ILE A 1 92 ? 21.205 -4.983 -26.119 1.00 92.31 92 ILE A N 1
ATOM 733 C CA . ILE A 1 92 ? 20.845 -6.245 -26.771 1.00 92.31 92 ILE A CA 1
ATOM 734 C C . ILE A 1 92 ? 21.748 -7.355 -26.243 1.00 92.31 92 ILE A C 1
ATOM 736 O O . ILE A 1 92 ? 21.225 -8.320 -25.693 1.00 92.31 92 ILE A O 1
ATOM 740 N N . ARG A 1 93 ? 23.079 -7.184 -26.261 1.00 91.50 93 ARG A N 1
ATOM 741 C CA . ARG A 1 93 ? 24.029 -8.173 -25.708 1.00 91.50 93 ARG A CA 1
ATOM 742 C C . ARG A 1 93 ? 23.722 -8.521 -24.253 1.00 91.50 93 ARG A C 1
ATOM 744 O O . ARG A 1 93 ? 23.672 -9.691 -23.882 1.00 91.50 93 ARG A O 1
ATOM 751 N N . LYS A 1 94 ? 23.441 -7.508 -23.426 1.00 89.19 94 LYS A N 1
ATOM 752 C CA . LYS A 1 94 ? 23.081 -7.696 -22.012 1.00 89.19 94 LYS A CA 1
ATOM 753 C C . LYS A 1 94 ? 21.766 -8.465 -21.818 1.00 89.19 94 LYS A C 1
ATOM 755 O O . LYS A 1 94 ? 21.591 -9.138 -20.801 1.00 89.19 94 LYS A O 1
ATOM 760 N N . SER A 1 95 ? 20.827 -8.338 -22.752 1.00 86.38 95 SER A N 1
ATOM 761 C CA . SER A 1 95 ? 19.471 -8.890 -22.635 1.00 86.38 95 SER A CA 1
ATOM 762 C C . SER A 1 95 ? 19.286 -10.212 -23.388 1.00 86.38 95 SER A C 1
ATOM 764 O O . SER A 1 95 ? 18.411 -10.999 -23.017 1.00 86.38 95 SER A O 1
ATOM 766 N N . ALA A 1 96 ? 20.131 -10.494 -24.381 1.00 83.31 96 ALA A N 1
ATOM 767 C CA . ALA A 1 96 ? 20.096 -11.687 -25.221 1.00 83.31 96 ALA A CA 1
ATOM 768 C C . ALA A 1 96 ? 20.300 -12.985 -24.419 1.00 83.31 96 ALA A C 1
ATOM 770 O O . ALA A 1 96 ? 19.594 -13.962 -24.638 1.00 83.31 96 ALA A O 1
ATOM 771 N N . GLY A 1 97 ? 21.156 -12.976 -23.391 1.00 79.88 97 GLY A N 1
ATOM 772 C CA . GLY A 1 97 ? 21.392 -14.151 -22.537 1.00 79.88 97 GLY A CA 1
ATOM 773 C C . GLY A 1 97 ? 20.237 -14.541 -21.599 1.00 79.88 97 GLY A C 1
ATOM 774 O O . GLY A 1 97 ? 20.356 -15.508 -20.851 1.00 79.88 97 GLY A O 1
ATOM 775 N N . ARG A 1 98 ? 19.130 -13.787 -21.580 1.00 83.31 98 ARG A N 1
ATOM 776 C CA . ARG A 1 98 ? 17.979 -14.030 -20.693 1.00 83.31 98 ARG A CA 1
ATOM 777 C C . ARG A 1 98 ? 16.867 -14.777 -21.417 1.00 83.31 98 ARG A C 1
ATOM 779 O O . ARG A 1 98 ? 16.606 -14.505 -22.586 1.00 83.31 98 ARG A O 1
ATOM 786 N N . SER A 1 99 ? 16.149 -15.640 -20.700 1.00 83.50 99 SER A N 1
ATOM 787 C CA . SER A 1 99 ? 14.947 -16.291 -21.235 1.00 83.50 99 SER A CA 1
ATOM 788 C C . SER A 1 99 ? 13.821 -15.272 -21.483 1.00 83.50 99 SER A C 1
ATOM 790 O O . SER A 1 99 ? 13.748 -14.229 -20.825 1.00 83.50 99 SER A O 1
ATOM 792 N N . GLY A 1 100 ? 12.889 -15.576 -22.395 1.00 82.94 100 GLY A N 1
ATOM 793 C CA . GLY A 1 100 ? 11.769 -14.676 -22.718 1.00 82.94 100 GLY A CA 1
ATOM 794 C C . GLY A 1 100 ? 10.917 -14.280 -21.500 1.00 82.94 100 GLY A C 1
ATOM 795 O O . GLY A 1 100 ? 10.526 -13.118 -21.355 1.00 82.94 100 GLY A O 1
ATOM 796 N N . TRP A 1 101 ? 10.704 -15.208 -20.558 1.00 83.25 101 TRP A N 1
ATOM 797 C CA . TRP A 1 101 ? 9.976 -14.920 -19.318 1.00 83.25 101 TRP A CA 1
ATOM 798 C C . TRP A 1 101 ? 10.757 -13.977 -18.388 1.00 83.25 101 TRP A C 1
ATOM 800 O O . TRP A 1 101 ? 10.158 -13.073 -17.809 1.00 83.25 101 TRP A O 1
ATOM 810 N N . GLN A 1 102 ? 12.087 -14.118 -18.287 1.00 86.38 102 GLN A N 1
ATOM 811 C CA . GLN A 1 102 ? 12.929 -13.216 -17.491 1.00 86.38 102 GLN A CA 1
ATOM 812 C C . GLN A 1 102 ? 12.920 -11.800 -18.068 1.00 86.38 102 GLN A C 1
ATOM 814 O O . GLN A 1 102 ? 12.814 -10.831 -17.316 1.00 86.38 102 GLN A O 1
ATOM 819 N N . ARG A 1 103 ? 12.992 -11.670 -19.400 1.00 85.06 103 ARG A N 1
ATOM 820 C CA . ARG A 1 103 ? 12.899 -10.372 -20.092 1.00 85.06 103 ARG A CA 1
ATOM 821 C C . ARG A 1 103 ? 11.563 -9.688 -19.786 1.00 85.06 103 ARG A C 1
ATOM 823 O O . ARG A 1 103 ? 11.548 -8.526 -19.385 1.00 85.06 103 ARG A O 1
ATOM 830 N N . THR A 1 104 ? 10.464 -10.435 -19.889 1.00 86.56 104 THR A N 1
ATOM 831 C CA . THR A 1 104 ? 9.110 -9.944 -19.582 1.00 86.56 104 THR A CA 1
ATOM 832 C C . THR A 1 104 ? 8.976 -9.521 -18.122 1.00 86.56 104 THR A C 1
ATOM 834 O O . THR A 1 104 ? 8.466 -8.436 -17.843 1.00 86.56 104 THR A O 1
ATOM 837 N N . LEU A 1 105 ? 9.475 -10.338 -17.188 1.00 87.81 105 LEU A N 1
ATOM 838 C CA . LEU A 1 105 ? 9.420 -10.046 -15.758 1.00 87.81 105 LEU A CA 1
ATOM 839 C C . LEU A 1 105 ? 10.190 -8.770 -15.413 1.00 87.81 105 LEU A C 1
ATOM 841 O O . LEU A 1 105 ? 9.656 -7.928 -14.705 1.00 87.81 105 LEU A O 1
ATOM 845 N N . ILE A 1 106 ? 11.409 -8.597 -15.928 1.00 86.69 106 ILE A N 1
ATOM 846 C CA . ILE A 1 106 ? 12.230 -7.405 -15.662 1.00 86.69 106 ILE A CA 1
ATOM 847 C C . ILE A 1 106 ? 11.573 -6.152 -16.246 1.00 86.69 106 ILE A C 1
ATOM 849 O O . ILE A 1 106 ? 11.496 -5.130 -15.569 1.00 86.69 106 ILE A O 1
ATOM 853 N N . TYR A 1 107 ? 11.059 -6.237 -17.475 1.00 84.19 107 TYR A N 1
ATOM 854 C CA . TYR A 1 107 ? 10.376 -5.116 -18.120 1.00 84.19 107 TYR A CA 1
ATOM 855 C C . TYR A 1 107 ? 9.098 -4.706 -17.366 1.00 84.19 107 TYR A C 1
ATOM 857 O O . TYR A 1 107 ? 8.816 -3.521 -17.199 1.00 84.19 107 TYR A O 1
ATOM 865 N N . ARG A 1 108 ? 8.331 -5.683 -16.863 1.00 88.69 108 ARG A N 1
ATOM 866 C CA . ARG A 1 108 ? 7.081 -5.454 -16.118 1.00 88.69 108 ARG A CA 1
ATOM 867 C C . ARG A 1 108 ? 7.281 -5.284 -14.608 1.00 88.69 108 ARG A C 1
ATOM 869 O O . ARG A 1 108 ? 6.323 -4.916 -13.932 1.00 88.69 108 ARG A O 1
ATOM 876 N N . ALA A 1 109 ? 8.485 -5.500 -14.078 1.00 89.19 109 ALA A N 1
ATOM 877 C CA . ALA A 1 109 ? 8.800 -5.432 -12.651 1.00 89.19 109 ALA A CA 1
ATOM 878 C C . ALA A 1 109 ? 8.259 -4.176 -11.942 1.00 89.19 109 ALA A C 1
ATOM 880 O O . ALA A 1 109 ? 7.621 -4.346 -10.903 1.00 89.19 109 ALA A O 1
ATOM 881 N N . PRO A 1 110 ? 8.419 -2.941 -12.467 1.00 87.44 110 PRO A N 1
ATOM 882 C CA . PRO A 1 110 ? 7.881 -1.759 -11.790 1.00 87.44 110 PRO A CA 1
ATOM 883 C C . PRO A 1 110 ? 6.347 -1.760 -11.720 1.00 87.44 110 PRO A C 1
ATOM 885 O O . PRO A 1 110 ? 5.783 -1.381 -10.697 1.00 87.44 110 PRO A O 1
ATOM 888 N N . LEU A 1 111 ? 5.662 -2.237 -12.765 1.00 90.31 111 LEU A N 1
ATOM 889 C CA . LEU A 1 111 ? 4.199 -2.352 -12.770 1.00 90.31 111 LEU A CA 1
ATOM 890 C C . LEU A 1 111 ? 3.719 -3.422 -11.787 1.00 90.31 111 LEU A C 1
ATOM 892 O O . LEU A 1 111 ? 2.743 -3.206 -11.076 1.00 90.31 111 LEU A O 1
ATOM 896 N N . ILE A 1 112 ? 4.419 -4.557 -11.721 1.00 91.25 112 ILE A N 1
ATOM 897 C CA . ILE A 1 112 ? 4.115 -5.636 -10.772 1.00 91.25 112 ILE A CA 1
ATOM 898 C C . ILE A 1 112 ? 4.335 -5.152 -9.337 1.00 91.25 112 ILE A C 1
ATOM 900 O O . ILE A 1 112 ? 3.474 -5.361 -8.489 1.00 91.25 112 ILE A 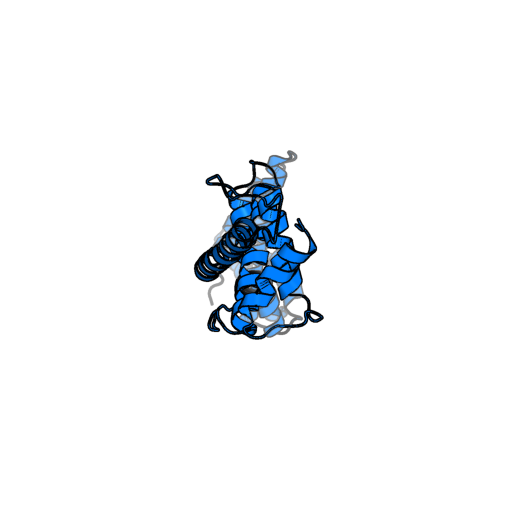O 1
ATOM 904 N N . ALA A 1 113 ? 5.447 -4.467 -9.063 1.00 93.56 113 ALA A N 1
ATOM 905 C CA . ALA A 1 113 ? 5.729 -3.900 -7.749 1.00 93.56 113 ALA A CA 1
ATOM 906 C C . ALA A 1 113 ? 4.651 -2.890 -7.328 1.00 93.56 113 ALA A C 1
ATOM 908 O O . ALA A 1 113 ? 4.161 -2.949 -6.202 1.00 93.56 113 ALA A O 1
ATOM 909 N N . LEU A 1 114 ? 4.225 -2.015 -8.245 1.00 93.50 114 LEU A N 1
ATOM 910 C CA . LEU A 1 114 ? 3.126 -1.083 -8.000 1.00 93.50 114 LEU A CA 1
ATOM 911 C C . LEU A 1 114 ? 1.810 -1.819 -7.710 1.00 93.50 114 LEU A C 1
ATOM 913 O O . LEU A 1 114 ? 1.126 -1.490 -6.745 1.00 93.50 114 LEU A O 1
ATOM 917 N N . ALA A 1 115 ? 1.473 -2.839 -8.501 1.00 94.94 115 ALA A N 1
ATOM 918 C CA . ALA A 1 115 ? 0.274 -3.643 -8.285 1.00 94.94 115 ALA A CA 1
ATOM 919 C C . ALA A 1 115 ? 0.300 -4.353 -6.921 1.00 94.94 115 ALA A C 1
ATOM 921 O O . ALA A 1 115 ? -0.697 -4.335 -6.203 1.00 94.94 115 ALA A O 1
ATOM 922 N N . LEU A 1 116 ? 1.444 -4.917 -6.524 1.00 95.12 116 LEU A N 1
ATOM 923 C CA . LEU A 1 116 ? 1.620 -5.535 -5.209 1.00 95.12 116 LEU A CA 1
ATOM 924 C C . LEU A 1 116 ? 1.453 -4.524 -4.074 1.00 95.12 116 LEU A C 1
ATOM 926 O O . LEU A 1 116 ? 0.789 -4.837 -3.092 1.00 95.12 116 LEU A O 1
ATOM 930 N N . LEU A 1 117 ? 1.999 -3.311 -4.208 1.00 93.94 117 LEU A N 1
ATOM 931 C CA . LEU A 1 117 ? 1.802 -2.249 -3.219 1.00 93.94 117 LEU A CA 1
ATOM 932 C C . LEU A 1 117 ? 0.321 -1.898 -3.056 1.00 93.94 117 LEU A C 1
ATOM 934 O O . LEU A 1 117 ? -0.153 -1.789 -1.929 1.00 93.94 117 LEU A O 1
ATOM 938 N N . VAL A 1 118 ? -0.420 -1.783 -4.162 1.00 93.31 118 VAL A N 1
ATOM 939 C CA . VAL A 1 118 ? -1.869 -1.542 -4.130 1.00 93.31 118 VAL A CA 1
ATOM 940 C C . VAL A 1 118 ? -2.592 -2.704 -3.443 1.00 93.31 118 VAL A C 1
ATOM 942 O O . VAL A 1 118 ? -3.363 -2.479 -2.514 1.00 93.31 118 VAL A O 1
ATOM 945 N N . VAL A 1 119 ? -2.310 -3.951 -3.830 1.00 95.25 119 VAL A N 1
ATOM 946 C CA . VAL A 1 119 ? -2.934 -5.137 -3.218 1.00 95.25 119 VAL A CA 1
ATOM 947 C C . VAL A 1 119 ? -2.637 -5.218 -1.724 1.00 95.25 119 VAL A C 1
ATOM 949 O O . VAL A 1 119 ? -3.547 -5.483 -0.947 1.00 95.25 119 VAL A O 1
ATOM 952 N N . LEU A 1 120 ? -1.401 -4.958 -1.297 1.00 93.56 120 LEU A N 1
ATOM 953 C CA . LEU A 1 120 ? -1.034 -4.948 0.119 1.00 93.56 120 LEU A CA 1
ATOM 954 C C . LEU A 1 120 ? -1.741 -3.825 0.877 1.00 93.56 120 LEU A C 1
ATOM 956 O O . LEU A 1 120 ? -2.241 -4.056 1.972 1.00 93.56 120 LEU A O 1
ATOM 960 N N . TYR A 1 121 ? -1.828 -2.631 0.294 1.00 90.88 121 TYR A N 1
ATOM 961 C CA . TYR A 1 121 ? -2.485 -1.480 0.906 1.00 90.88 121 TYR A CA 1
ATOM 962 C C . TYR A 1 121 ? -3.987 -1.724 1.135 1.00 90.88 121 TYR A C 1
ATOM 964 O O . TYR A 1 121 ? -4.486 -1.551 2.249 1.00 90.88 121 TYR A O 1
ATOM 972 N N . PHE A 1 122 ? -4.703 -2.211 0.117 1.00 93.06 122 PHE A N 1
ATOM 973 C CA . PHE A 1 122 ? -6.120 -2.572 0.243 1.00 93.06 122 PHE A CA 1
ATOM 974 C C . PHE A 1 122 ? -6.324 -3.852 1.062 1.00 93.06 122 PHE A C 1
ATOM 976 O O . PHE A 1 122 ? -7.239 -3.929 1.875 1.00 93.06 122 PHE A O 1
ATOM 983 N N . GLY A 1 123 ? -5.458 -4.851 0.913 1.00 92.00 123 GLY A N 1
ATOM 984 C CA . GLY A 1 123 ? -5.497 -6.076 1.710 1.00 92.00 123 GLY A CA 1
ATOM 985 C C . GLY A 1 123 ? -5.339 -5.787 3.202 1.00 92.00 123 GLY A C 1
ATOM 986 O O . GLY A 1 123 ? -6.080 -6.330 4.017 1.00 92.00 123 GLY A O 1
ATOM 987 N N . PHE A 1 124 ? -4.455 -4.853 3.561 1.00 91.75 124 PHE A N 1
ATOM 988 C CA . PHE A 1 124 ? -4.291 -4.387 4.934 1.00 91.75 124 PHE A CA 1
ATOM 989 C C . PHE A 1 124 ? -5.567 -3.716 5.467 1.00 91.75 124 PHE A C 1
ATOM 991 O O . PHE A 1 124 ? -5.912 -3.923 6.630 1.00 91.75 124 PHE A O 1
ATOM 998 N N . ARG A 1 125 ? -6.329 -3.001 4.626 1.00 89.62 125 ARG A N 1
ATOM 999 C CA . ARG A 1 125 ? -7.646 -2.454 5.002 1.00 89.62 125 ARG A CA 1
ATOM 1000 C C . ARG A 1 125 ? -8.637 -3.542 5.406 1.00 89.62 125 ARG A C 1
ATOM 1002 O O . ARG A 1 125 ? -9.275 -3.421 6.450 1.00 89.62 125 ARG A O 1
ATOM 1009 N N . PHE A 1 126 ? -8.758 -4.590 4.593 1.00 87.50 126 PHE A N 1
ATOM 1010 C CA . PHE A 1 126 ? -9.679 -5.697 4.862 1.00 87.50 126 PHE A CA 1
ATOM 1011 C C . PHE A 1 126 ? -9.224 -6.559 6.039 1.00 87.50 126 PHE A C 1
ATOM 1013 O O . PHE A 1 126 ? -10.050 -6.968 6.846 1.00 87.50 126 PHE A O 1
ATOM 1020 N N . TYR A 1 127 ? -7.917 -6.783 6.183 1.00 89.19 127 TYR A N 1
ATOM 1021 C CA . TYR A 1 127 ? -7.356 -7.529 7.309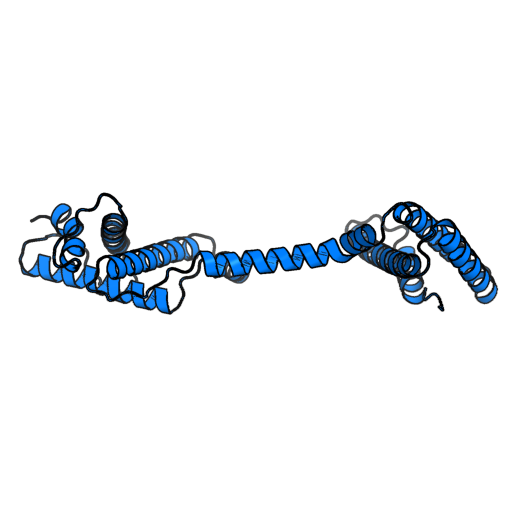 1.00 89.19 127 TYR A CA 1
ATOM 1022 C C . TYR A 1 127 ? -7.615 -6.844 8.660 1.00 89.19 127 TYR A C 1
ATOM 1024 O O . TYR A 1 127 ? -7.865 -7.516 9.654 1.00 89.19 127 TYR A O 1
ATOM 1032 N N . ASN A 1 128 ? -7.580 -5.507 8.703 1.00 86.94 128 ASN A N 1
ATOM 1033 C CA . ASN A 1 128 ? -7.848 -4.740 9.922 1.00 86.94 128 ASN A CA 1
ATOM 1034 C C . ASN A 1 128 ? -9.340 -4.455 10.160 1.00 86.94 128 ASN A C 1
ATOM 1036 O O . ASN A 1 128 ? -9.661 -3.731 11.104 1.00 86.94 128 ASN A O 1
ATOM 1040 N N . ALA A 1 129 ? -10.255 -4.938 9.317 1.00 86.88 129 ALA A N 1
ATOM 1041 C CA . ALA A 1 129 ? -11.685 -4.764 9.547 1.00 86.88 129 ALA A CA 1
ATOM 1042 C C . ALA A 1 129 ? -12.149 -5.677 10.693 1.00 86.88 129 ALA A C 1
ATOM 1044 O O . ALA A 1 129 ? -11.958 -6.890 10.649 1.00 86.88 129 ALA A O 1
ATOM 1045 N N . THR A 1 130 ? -12.778 -5.096 11.709 1.00 84.81 130 THR A N 1
ATOM 1046 C CA . THR A 1 130 ? -13.404 -5.829 12.806 1.00 84.81 130 THR A CA 1
ATOM 1047 C C . THR A 1 130 ? -14.818 -6.225 12.376 1.00 84.81 130 THR A C 1
ATOM 1049 O O . THR A 1 130 ? -15.662 -5.341 12.192 1.00 84.81 130 THR A O 1
ATOM 1052 N N . PRO A 1 131 ? -15.119 -7.524 12.200 1.00 84.06 131 PRO A N 1
ATOM 1053 C CA . PRO A 1 131 ? -16.471 -7.950 11.874 1.00 84.06 131 PRO A CA 1
ATOM 1054 C C . PRO A 1 131 ? -17.378 -7.716 13.085 1.00 84.06 131 PRO A C 1
ATOM 1056 O O . PRO A 1 131 ? -17.106 -8.219 14.172 1.00 84.06 131 PRO A O 1
ATOM 1059 N N . VAL A 1 132 ? -18.458 -6.957 12.897 1.00 82.12 132 VAL A N 1
ATOM 1060 C CA . VAL A 1 132 ? -19.535 -6.832 13.886 1.00 82.12 132 VAL A CA 1
ATOM 1061 C C . VAL A 1 132 ? -20.762 -7.517 13.314 1.00 82.12 132 VAL A C 1
ATOM 1063 O O . VAL A 1 132 ? -21.496 -6.944 12.512 1.00 82.12 132 VAL A O 1
ATOM 1066 N N . THR A 1 133 ? -20.933 -8.779 13.679 1.00 88.56 133 THR A N 1
ATOM 1067 C CA . THR A 1 133 ? -21.934 -9.672 13.084 1.00 88.56 133 THR A CA 1
ATOM 1068 C C . THR A 1 133 ? -22.838 -10.313 14.122 1.00 88.56 133 THR A C 1
ATOM 1070 O O . THR A 1 133 ? -23.966 -10.675 13.800 1.00 88.56 133 THR A O 1
ATOM 1073 N N . ASP A 1 134 ? -22.376 -10.431 15.367 1.00 90.12 134 ASP A N 1
ATOM 1074 C CA . ASP A 1 134 ? -23.120 -11.117 16.416 1.00 90.12 134 ASP A CA 1
ATOM 1075 C C . ASP A 1 134 ? -24.037 -10.170 17.218 1.00 90.12 134 ASP A C 1
ATOM 1077 O O . ASP A 1 134 ? -23.714 -8.982 17.409 1.00 90.12 134 ASP A O 1
ATOM 1081 N N . PRO A 1 135 ? -25.176 -10.682 17.732 1.00 88.69 135 PRO A N 1
ATOM 1082 C CA . PRO A 1 135 ? -26.087 -9.915 18.580 1.00 88.69 135 PRO A CA 1
ATOM 1083 C C . PRO A 1 135 ? -25.405 -9.389 19.845 1.00 88.69 135 PRO A C 1
ATOM 1085 O O . PRO A 1 135 ? -24.507 -10.035 20.397 1.00 88.69 135 PRO A O 1
ATOM 1088 N N . PHE A 1 136 ? -25.855 -8.226 20.321 1.00 86.44 136 PHE A N 1
ATOM 1089 C CA . PHE A 1 136 ? -25.251 -7.505 21.447 1.00 86.44 136 PHE A CA 1
ATOM 1090 C C . PHE A 1 136 ? -25.277 -8.305 22.756 1.00 86.44 136 PHE A C 1
ATOM 1092 O O . PHE A 1 136 ? -24.390 -8.175 23.587 1.00 86.44 136 PHE A O 1
ATOM 1099 N N . GLU A 1 137 ? -26.283 -9.148 22.948 1.00 85.25 137 GLU A N 1
ATOM 1100 C CA . GLU A 1 137 ? -26.509 -9.920 24.169 1.00 85.25 137 GLU A CA 1
ATOM 1101 C C . GLU A 1 137 ? -25.510 -11.074 24.320 1.00 85.25 137 GLU A C 1
ATOM 1103 O O . GLU A 1 137 ? -25.342 -11.632 25.406 1.00 85.25 137 GLU A O 1
ATOM 1108 N N . THR A 1 138 ? -24.835 -11.440 23.229 1.00 89.62 138 THR A N 1
ATOM 1109 C CA . THR A 1 138 ? -23.877 -12.540 23.208 1.00 89.62 138 THR A CA 1
ATOM 1110 C C . THR A 1 138 ? -22.486 -12.071 23.623 1.00 89.62 138 THR A C 1
ATOM 1112 O O . THR A 1 138 ? -22.066 -10.945 23.353 1.00 89.62 138 THR A O 1
ATOM 1115 N N . ARG A 1 139 ? -21.708 -12.985 24.213 1.00 89.31 139 ARG A N 1
ATOM 1116 C CA . ARG A 1 139 ? -20.284 -12.754 24.496 1.00 89.31 139 ARG A CA 1
ATOM 1117 C C . ARG A 1 139 ? -19.528 -12.272 23.254 1.00 89.31 139 ARG A C 1
ATOM 1119 O O . ARG A 1 139 ? -18.768 -11.312 23.340 1.00 89.31 139 ARG A O 1
ATOM 1126 N N . LEU A 1 140 ? -19.736 -12.938 22.116 1.00 89.62 140 LEU A N 1
ATOM 1127 C CA . LEU A 1 140 ? -19.018 -12.643 20.878 1.00 89.62 140 LEU A CA 1
ATOM 1128 C C . LEU A 1 140 ? -19.371 -11.243 20.352 1.00 89.62 140 LEU A C 1
ATOM 1130 O O . LEU A 1 140 ? -18.470 -10.460 20.044 1.00 89.62 140 LEU A O 1
ATOM 1134 N N . GLY A 1 141 ? -20.655 -10.879 20.368 1.00 89.62 141 GLY A N 1
ATOM 1135 C CA . GLY A 1 141 ? -21.115 -9.553 19.957 1.00 89.62 141 GLY A CA 1
ATOM 1136 C C . GLY A 1 141 ? -20.604 -8.416 20.846 1.00 89.62 141 GLY A C 1
ATOM 1137 O O . GLY A 1 141 ? -20.308 -7.338 20.326 1.00 89.62 141 GLY A O 1
ATOM 1138 N N . LEU A 1 142 ? -20.434 -8.647 22.155 1.00 90.44 142 LEU A N 1
ATOM 1139 C CA . LEU A 1 142 ? -19.791 -7.685 23.062 1.00 90.44 142 LEU A CA 1
ATOM 1140 C C . LEU A 1 142 ? -18.296 -7.544 22.775 1.00 90.44 142 LEU A C 1
ATOM 1142 O O . LEU A 1 142 ? -17.790 -6.424 22.728 1.00 90.44 142 LEU A O 1
ATOM 1146 N N . THR A 1 143 ? -17.585 -8.651 22.537 1.00 91.44 143 THR A N 1
ATOM 1147 C CA . THR A 1 143 ? -16.153 -8.595 22.197 1.00 91.44 143 THR A CA 1
ATOM 1148 C C . THR A 1 143 ? -15.893 -7.880 20.872 1.00 91.44 143 THR A C 1
ATOM 1150 O O . THR A 1 143 ? -15.026 -7.014 20.827 1.00 91.44 143 THR A O 1
ATOM 1153 N N . GLN A 1 144 ? -16.696 -8.136 19.832 1.00 92.50 144 GLN A N 1
ATOM 1154 C CA . GLN A 1 144 ? -16.578 -7.461 18.530 1.00 92.50 144 GLN A CA 1
ATOM 1155 C C . GLN A 1 144 ? -16.764 -5.945 18.649 1.00 92.50 144 GLN A C 1
ATOM 1157 O O . GLN A 1 144 ? -16.022 -5.163 18.055 1.00 92.50 144 GLN A O 1
ATOM 1162 N N . ARG A 1 145 ? -17.736 -5.509 19.456 1.00 93.06 145 ARG A N 1
ATOM 1163 C CA . ARG A 1 145 ? -17.981 -4.085 19.704 1.00 93.06 145 ARG A CA 1
ATOM 1164 C C . ARG A 1 145 ? -16.897 -3.447 20.572 1.00 93.06 145 ARG A C 1
ATOM 1166 O O . ARG A 1 145 ? -16.519 -2.304 20.320 1.00 93.06 145 ARG A O 1
ATOM 1173 N N . ALA A 1 146 ? -16.351 -4.186 21.538 1.00 92.38 146 ALA A N 1
ATOM 1174 C CA . ALA A 1 146 ? -15.187 -3.752 22.304 1.00 92.38 146 ALA A CA 1
ATOM 1175 C C . ALA A 1 146 ? -13.938 -3.603 21.417 1.00 92.38 146 ALA A C 1
ATOM 1177 O O . ALA A 1 146 ? -13.196 -2.634 21.574 1.00 92.38 146 ALA A O 1
ATOM 1178 N N . ASP A 1 147 ? -13.725 -4.506 20.455 1.00 92.56 147 ASP A N 1
ATOM 1179 C CA . ASP A 1 147 ? -12.655 -4.406 19.457 1.00 92.56 147 ASP A CA 1
ATOM 1180 C C . ASP A 1 147 ? -12.859 -3.206 18.517 1.00 92.56 147 ASP A C 1
ATOM 1182 O O . ASP A 1 147 ? -11.910 -2.462 18.255 1.00 92.56 147 ASP A O 1
ATOM 1186 N N . ALA A 1 148 ? -14.093 -2.962 18.060 1.00 92.94 148 ALA A N 1
ATOM 1187 C CA . ALA A 1 148 ? -14.436 -1.789 17.253 1.00 92.94 148 ALA A CA 1
ATOM 1188 C C . ALA A 1 148 ? -14.183 -0.475 18.015 1.00 92.94 148 ALA A C 1
ATOM 1190 O O . ALA A 1 148 ? -13.580 0.453 17.470 1.00 92.94 148 ALA A O 1
ATOM 1191 N N . LEU A 1 149 ? -14.567 -0.410 19.296 1.00 93.06 149 LEU A N 1
ATOM 1192 C CA . LEU A 1 149 ? -14.305 0.748 20.154 1.00 93.06 149 LEU A CA 1
ATOM 1193 C C . LEU A 1 149 ? -12.804 0.951 20.396 1.00 93.06 149 LEU A C 1
ATOM 1195 O O . LEU A 1 149 ? -12.305 2.064 20.240 1.00 93.06 149 LEU A O 1
ATOM 1199 N N . ALA A 1 150 ? -12.060 -0.114 20.705 1.00 91.88 150 ALA A N 1
ATOM 1200 C CA . ALA A 1 150 ? -10.611 -0.041 20.889 1.00 91.88 150 ALA A CA 1
ATOM 1201 C C . ALA A 1 150 ? -9.893 0.456 19.621 1.00 91.88 150 ALA A C 1
ATOM 1203 O O . ALA A 1 150 ? -8.960 1.259 19.707 1.00 91.88 150 ALA A O 1
ATOM 1204 N N . LYS A 1 151 ? -10.345 0.018 18.438 1.00 92.06 151 LYS A N 1
ATOM 1205 C CA . LYS A 1 151 ? -9.844 0.506 17.148 1.00 92.06 151 LYS A CA 1
ATOM 1206 C C . LYS A 1 151 ? -10.150 1.990 16.945 1.00 92.06 151 LYS A C 1
ATOM 1208 O O . LYS A 1 151 ? -9.245 2.735 16.581 1.00 92.06 151 LYS A O 1
ATOM 1213 N N . ALA A 1 152 ? -11.379 2.432 17.219 1.00 90.50 152 ALA A N 1
ATOM 1214 C CA . ALA A 1 152 ? -11.771 3.835 17.088 1.00 90.50 152 ALA A CA 1
ATOM 1215 C C . ALA A 1 152 ? -10.963 4.760 18.013 1.00 90.50 152 ALA A C 1
ATOM 1217 O O . ALA A 1 152 ? -10.471 5.797 17.568 1.00 90.50 152 ALA A O 1
ATOM 1218 N N . ILE A 1 153 ? -10.758 4.355 19.272 1.00 89.19 153 ILE A N 1
ATOM 1219 C CA . ILE A 1 153 ? -9.938 5.097 20.240 1.00 89.19 153 ILE A CA 1
ATOM 1220 C C . ILE A 1 153 ? -8.489 5.207 19.744 1.00 89.19 153 ILE A C 1
ATOM 1222 O O . ILE A 1 153 ? -7.931 6.303 19.710 1.00 89.19 153 ILE A O 1
ATOM 1226 N N . ARG A 1 154 ? -7.898 4.092 19.296 1.00 88.06 154 ARG A N 1
ATOM 1227 C CA . ARG A 1 154 ? -6.525 4.060 18.769 1.00 88.06 154 ARG A CA 1
ATOM 1228 C C . ARG A 1 154 ? -6.358 4.911 17.509 1.00 88.06 154 ARG A C 1
ATOM 1230 O O . ARG A 1 154 ? -5.365 5.617 17.374 1.00 88.06 154 ARG A O 1
ATOM 1237 N N . TYR A 1 155 ? -7.326 4.858 16.595 1.00 87.62 155 TYR A N 1
ATOM 1238 C CA . TYR A 1 155 ? -7.318 5.680 15.387 1.00 87.62 155 TYR A CA 1
ATOM 1239 C C . TYR A 1 155 ? -7.374 7.172 15.723 1.00 87.62 155 TYR A C 1
ATOM 1241 O O . TYR A 1 155 ? -6.605 7.948 15.164 1.00 87.62 155 TYR A O 1
ATOM 1249 N N . ASN A 1 156 ? -8.238 7.572 16.661 1.00 84.75 156 ASN A N 1
ATOM 1250 C CA . ASN A 1 156 ? -8.361 8.968 17.076 1.00 84.75 156 ASN A CA 1
ATOM 1251 C C . ASN A 1 156 ? -7.067 9.506 17.713 1.00 84.75 156 ASN A C 1
ATOM 1253 O O . ASN A 1 156 ? -6.666 10.633 17.425 1.00 84.75 156 ASN A O 1
ATOM 1257 N N . ASP A 1 157 ? -6.380 8.697 18.522 1.00 83.19 157 ASP A N 1
ATOM 1258 C CA . ASP A 1 157 ? -5.072 9.044 19.094 1.00 83.19 157 ASP A CA 1
ATOM 1259 C C . ASP A 1 157 ? -4.022 9.297 17.990 1.00 83.19 157 ASP A C 1
ATOM 1261 O O . ASP A 1 157 ? -3.402 10.360 17.914 1.00 83.19 157 ASP A O 1
ATOM 1265 N N . TRP A 1 158 ? -3.914 8.385 17.019 1.00 82.31 158 TRP A N 1
ATOM 1266 C CA . TRP A 1 158 ? -3.000 8.540 15.879 1.00 82.31 158 TRP A CA 1
ATOM 1267 C C . TRP A 1 158 ? -3.350 9.709 14.951 1.00 82.31 158 TRP A C 1
ATOM 1269 O O . TRP A 1 158 ? -2.455 10.400 14.450 1.00 82.31 158 TRP A O 1
ATOM 1279 N N . ALA A 1 159 ? -4.641 9.945 14.721 1.00 78.12 159 ALA A N 1
ATOM 1280 C CA . ALA A 1 159 ? -5.124 11.028 13.874 1.00 78.12 159 ALA A CA 1
ATOM 1281 C C . ALA A 1 159 ? -4.908 12.409 14.520 1.00 78.12 159 ALA A C 1
ATOM 1283 O O . ALA A 1 159 ? -4.608 13.374 13.811 1.00 78.12 159 ALA A O 1
ATOM 1284 N N . SER A 1 160 ? -5.014 12.507 15.851 1.00 73.12 160 SER A N 1
ATOM 1285 C CA . SER A 1 160 ? -4.907 13.766 16.600 1.00 73.12 160 SER A CA 1
ATOM 1286 C C . SER A 1 160 ? -3.477 14.134 17.028 1.00 73.12 160 SER A C 1
ATOM 1288 O O . SER A 1 160 ? -3.161 15.322 17.110 1.00 73.12 160 SER A O 1
ATOM 1290 N N . GLY A 1 161 ? -2.591 13.152 17.242 1.00 60.75 161 GLY A N 1
ATOM 1291 C CA . GLY A 1 161 ? -1.294 13.349 17.905 1.00 60.75 161 GLY A CA 1
ATOM 1292 C C . GLY A 1 161 ? -0.134 13.917 17.071 1.00 60.75 161 GLY A C 1
ATOM 1293 O O . GLY A 1 161 ? 0.879 14.320 17.638 1.00 60.75 161 GLY A O 1
ATOM 1294 N N . SER A 1 162 ? -0.219 13.993 15.737 1.00 51.56 162 SER A N 1
ATOM 1295 C CA . SER A 1 162 ? 0.897 14.492 14.906 1.00 51.56 162 SER A CA 1
ATOM 1296 C C . SER A 1 162 ? 0.548 15.778 14.149 1.00 51.56 162 SER A C 1
ATOM 1298 O O . SER A 1 162 ? -0.600 16.047 13.819 1.00 51.56 162 SER A O 1
ATOM 1300 N N . SER A 1 163 ? 1.546 16.602 13.847 1.00 50.41 163 SER A N 1
ATOM 1301 C CA . SER A 1 163 ? 1.446 17.991 13.369 1.00 50.41 163 SER A CA 1
ATOM 1302 C C . SER A 1 163 ? 0.470 18.287 12.204 1.00 50.41 163 SER A C 1
ATOM 1304 O O . SER A 1 163 ? 0.264 17.496 11.281 1.00 50.41 163 SER A O 1
ATOM 1306 N N . ARG A 1 164 ? -0.078 19.511 12.221 1.00 52.44 164 ARG A N 1
ATOM 1307 C CA . ARG A 1 164 ? -1.045 20.140 11.287 1.00 52.44 164 ARG A CA 1
ATOM 1308 C C . ARG A 1 164 ? -0.641 20.178 9.792 1.00 52.44 164 ARG A C 1
ATOM 1310 O O . ARG A 1 164 ? -1.423 20.654 8.979 1.00 52.44 164 ARG A O 1
ATOM 1317 N N . ARG A 1 165 ? 0.564 19.726 9.410 1.00 50.16 165 ARG A N 1
ATOM 1318 C CA . ARG A 1 165 ? 1.170 19.931 8.069 1.00 50.16 165 ARG A CA 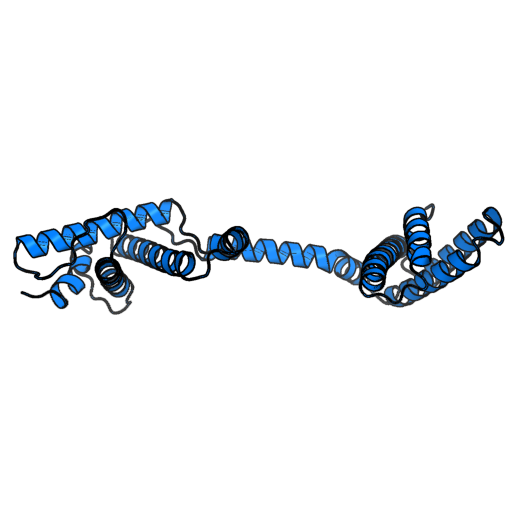1
ATOM 1319 C C . ARG A 1 165 ? 1.101 18.733 7.104 1.00 50.16 165 ARG A C 1
ATOM 1321 O O . ARG A 1 165 ? 1.759 18.759 6.075 1.00 50.16 165 ARG A O 1
ATOM 1328 N N . GLY A 1 166 ? 0.299 17.705 7.389 1.00 54.22 166 GLY A N 1
ATOM 1329 C CA . GLY A 1 166 ? 0.297 16.458 6.601 1.00 54.22 166 GLY A CA 1
ATOM 1330 C C . GLY A 1 166 ? -1.066 15.917 6.165 1.00 54.22 166 GLY A C 1
ATOM 1331 O O . GLY A 1 166 ? -1.148 14.724 5.904 1.00 54.22 166 GLY A O 1
ATOM 1332 N N . GLY A 1 167 ? -2.125 16.736 6.114 1.00 67.31 167 GLY A N 1
ATOM 1333 C CA . GLY A 1 167 ? -3.524 16.275 5.997 1.00 67.31 167 GLY A CA 1
ATOM 1334 C C . GLY A 1 167 ? -3.782 15.180 4.950 1.00 67.31 167 GLY A C 1
ATOM 1335 O O . GLY A 1 167 ? -4.368 14.154 5.278 1.00 67.31 167 GLY A O 1
ATOM 1336 N N . PHE A 1 168 ? -3.274 15.341 3.724 1.00 73.88 168 PHE A N 1
ATOM 1337 C CA . PHE A 1 168 ? -3.477 14.356 2.654 1.00 73.88 168 PHE A CA 1
ATOM 1338 C C . PHE A 1 168 ? -2.641 13.076 2.823 1.00 73.88 168 PHE A C 1
ATOM 1340 O O . PHE A 1 168 ? -3.171 11.973 2.717 1.00 73.88 168 PHE A O 1
ATOM 1347 N N . ILE A 1 169 ? -1.346 13.209 3.138 1.00 78.00 169 ILE A N 1
ATOM 1348 C CA . ILE A 1 169 ? -0.446 12.056 3.324 1.00 78.00 169 ILE A CA 1
ATOM 1349 C C . ILE A 1 169 ? -0.919 11.205 4.506 1.00 78.00 169 ILE A C 1
ATOM 1351 O O . ILE A 1 169 ? -0.912 9.981 4.428 1.00 78.00 169 ILE A O 1
ATOM 1355 N N . LYS A 1 170 ? -1.392 11.844 5.580 1.00 77.06 170 LYS A N 1
ATOM 1356 C CA . LYS A 1 170 ? -1.990 11.144 6.719 1.00 77.06 170 LYS A CA 1
ATOM 1357 C C . LYS A 1 170 ? -3.266 10.415 6.344 1.00 77.06 170 LYS A C 1
ATOM 1359 O O . LYS A 1 170 ? -3.415 9.276 6.759 1.00 77.06 170 LYS A O 1
ATOM 1364 N N . GLY A 1 171 ? -4.139 11.043 5.554 1.00 78.69 171 GLY A N 1
ATOM 1365 C CA . GLY A 1 171 ? -5.336 10.386 5.034 1.00 78.69 171 GLY A CA 1
ATOM 1366 C C . GLY A 1 171 ? -4.979 9.083 4.324 1.00 78.69 171 GLY A C 1
ATOM 1367 O O . GLY A 1 171 ? -5.497 8.037 4.683 1.00 78.69 171 GLY A O 1
ATOM 1368 N N . ILE A 1 172 ? -4.000 9.108 3.415 1.00 84.25 172 ILE A N 1
ATOM 1369 C CA . ILE A 1 172 ? -3.536 7.889 2.734 1.00 84.25 172 ILE A CA 1
ATOM 1370 C C . ILE A 1 172 ? -2.921 6.888 3.721 1.00 84.25 172 ILE A C 1
ATOM 1372 O O . ILE A 1 172 ? -3.235 5.705 3.669 1.00 84.25 172 ILE A O 1
ATOM 1376 N N . LEU A 1 173 ? -2.046 7.314 4.630 1.00 85.12 173 LEU A N 1
ATOM 1377 C CA . LEU A 1 173 ? -1.370 6.382 5.540 1.00 85.12 173 LEU A CA 1
ATOM 1378 C C . LEU A 1 173 ? -2.322 5.731 6.553 1.00 85.12 173 LEU A C 1
ATOM 1380 O O . LEU A 1 173 ? -2.120 4.575 6.918 1.00 85.12 173 LEU A O 1
ATOM 1384 N N . LEU A 1 174 ? -3.340 6.463 7.006 1.00 86.69 174 LEU A N 1
ATOM 1385 C CA . LEU A 1 174 ? -4.261 6.023 8.051 1.00 86.69 174 LEU A CA 1
ATOM 1386 C C . LEU A 1 174 ? -5.538 5.377 7.498 1.00 86.69 174 LEU A C 1
ATOM 1388 O O . LEU A 1 174 ? -6.166 4.605 8.216 1.00 86.69 174 LEU A O 1
ATOM 1392 N N . TRP A 1 175 ? -5.903 5.606 6.235 1.00 87.81 175 TRP A N 1
ATOM 1393 C CA . TRP A 1 175 ? -7.104 5.014 5.630 1.00 87.81 175 TRP A CA 1
ATOM 1394 C C . TRP A 1 175 ? -7.216 3.485 5.802 1.00 87.81 175 TRP A C 1
ATOM 1396 O O . TRP A 1 175 ? -8.299 3.003 6.138 1.00 87.81 175 TRP A O 1
ATOM 1406 N N . PRO A 1 176 ? -6.137 2.680 5.680 1.00 88.00 176 PRO A N 1
ATOM 1407 C CA . PRO A 1 176 ? -6.241 1.237 5.892 1.00 88.00 176 PRO A CA 1
ATOM 1408 C C . PRO A 1 176 ? -6.671 0.827 7.310 1.00 88.00 176 PRO A C 1
ATOM 1410 O O . PRO A 1 176 ? -7.252 -0.237 7.506 1.00 88.00 176 PRO A O 1
ATOM 1413 N N . ILE A 1 177 ? -6.387 1.657 8.309 1.00 87.50 177 ILE A N 1
ATOM 1414 C CA . ILE A 1 177 ? -6.692 1.398 9.725 1.00 87.50 177 ILE A CA 1
ATOM 1415 C C . ILE A 1 177 ? -7.883 2.219 10.222 1.00 87.50 177 ILE A C 1
ATOM 1417 O O . ILE A 1 177 ? -8.299 2.056 11.369 1.00 87.50 177 ILE A O 1
ATOM 1421 N N . GLU A 1 178 ? -8.457 3.057 9.361 1.00 88.25 178 GLU A N 1
ATOM 1422 C CA . GLU A 1 178 ? -9.636 3.856 9.655 1.00 88.25 178 GLU A CA 1
ATOM 1423 C C . GLU A 1 178 ? -10.826 2.954 10.018 1.00 88.25 178 GLU A C 1
ATOM 1425 O O . GLU A 1 178 ? -11.083 1.945 9.341 1.00 88.25 178 GLU A O 1
ATOM 1430 N N . PRO A 1 179 ? -11.563 3.248 11.100 1.00 88.19 179 PRO A N 1
ATOM 1431 C CA . PRO A 1 179 ? -12.786 2.524 11.391 1.00 88.19 179 PRO A CA 1
ATOM 1432 C C . PRO A 1 179 ? -13.802 2.729 10.256 1.00 88.19 179 PRO A C 1
ATOM 1434 O O . PRO A 1 179 ? -13.989 3.820 9.731 1.00 88.19 179 PRO A O 1
ATOM 1437 N N . THR A 1 180 ? -14.438 1.650 9.821 1.00 89.94 180 THR A N 1
ATOM 1438 C CA . THR A 1 180 ? -15.601 1.689 8.930 1.00 89.94 180 THR A CA 1
ATOM 1439 C C . THR A 1 180 ? -16.787 2.353 9.633 1.00 89.94 180 THR A C 1
ATOM 1441 O O . THR A 1 180 ? -16.839 2.430 10.860 1.00 89.94 180 THR A O 1
ATOM 1444 N N . GLU A 1 181 ? -17.794 2.772 8.870 1.00 89.00 181 GLU A N 1
ATOM 1445 C CA . GLU A 1 181 ? -19.041 3.308 9.430 1.00 89.00 181 GLU A CA 1
ATOM 1446 C C . GLU A 1 181 ? -19.735 2.309 10.376 1.00 89.00 181 GLU A C 1
ATOM 1448 O O . GLU A 1 181 ? -20.214 2.685 11.446 1.00 89.00 181 GLU A O 1
ATOM 1453 N N . ALA A 1 182 ? -19.708 1.015 10.036 1.00 88.81 182 ALA A N 1
ATOM 1454 C CA . ALA A 1 182 ? -20.230 -0.048 10.892 1.00 88.81 182 ALA A CA 1
ATOM 1455 C C . ALA A 1 182 ? -19.451 -0.165 12.214 1.00 88.81 182 ALA A C 1
ATOM 1457 O O . ALA A 1 182 ? -20.063 -0.302 13.276 1.00 88.81 182 ALA A O 1
ATOM 1458 N N . GLU A 1 183 ? -18.118 -0.064 12.174 1.00 90.44 183 GLU A N 1
ATOM 1459 C CA . GLU A 1 183 ? -17.270 -0.052 13.373 1.00 90.44 183 GLU A CA 1
ATOM 1460 C C . GLU A 1 183 ? -17.526 1.198 14.225 1.00 90.44 183 GLU A C 1
ATOM 1462 O O . GLU A 1 183 ? -17.640 1.080 15.442 1.00 90.44 183 GLU A O 1
ATOM 1467 N N . HIS A 1 184 ? -17.693 2.375 13.611 1.00 89.50 184 HIS A N 1
ATOM 1468 C CA . HIS A 1 184 ? -18.044 3.610 14.317 1.00 89.50 184 HIS A CA 1
ATOM 1469 C C . HIS A 1 184 ? -19.396 3.511 15.023 1.00 89.50 184 HIS A C 1
ATOM 1471 O O . HIS A 1 184 ? -19.496 3.834 16.207 1.00 89.50 184 HIS A O 1
ATOM 1477 N N . LYS A 1 185 ? -20.426 3.026 14.323 1.00 90.25 185 LYS A N 1
ATOM 1478 C CA . LYS A 1 185 ? -21.758 2.825 14.901 1.00 90.25 185 LYS A CA 1
ATOM 1479 C C . LYS A 1 185 ? -21.709 1.846 16.074 1.00 90.25 185 LYS A C 1
ATOM 1481 O O . LYS A 1 185 ? -22.228 2.137 17.147 1.00 90.25 185 LYS A O 1
ATOM 1486 N N . SER A 1 186 ? -21.016 0.729 15.891 1.00 88.94 186 SER A N 1
ATOM 1487 C CA . SER A 1 186 ? -20.848 -0.313 16.907 1.00 88.94 186 SER A CA 1
ATOM 1488 C C . SER A 1 186 ? -20.071 0.179 18.132 1.00 88.94 186 SER A C 1
ATOM 1490 O O . SER A 1 186 ? -20.431 -0.130 19.268 1.00 88.94 186 SER A O 1
ATOM 1492 N N . ALA A 1 187 ? -19.025 0.979 17.911 1.00 91.19 187 ALA A N 1
ATOM 1493 C CA . ALA A 1 187 ? -18.263 1.629 18.969 1.00 91.19 187 ALA A CA 1
ATOM 1494 C C . ALA A 1 187 ? -19.128 2.622 19.760 1.00 91.19 187 ALA A C 1
ATOM 1496 O O . ALA A 1 187 ? -19.071 2.632 20.988 1.00 91.19 187 ALA A O 1
ATOM 1497 N N . ALA A 1 188 ? -19.958 3.417 19.075 1.00 89.69 188 ALA A N 1
ATOM 1498 C CA . ALA A 1 188 ? -20.872 4.366 19.705 1.00 89.69 188 ALA A CA 1
ATOM 1499 C C . ALA A 1 188 ? -21.965 3.661 20.527 1.00 89.69 188 ALA A C 1
ATOM 1501 O O . ALA A 1 188 ? -22.205 4.034 21.675 1.00 89.69 188 ALA A O 1
ATOM 1502 N N . GLU A 1 189 ? -22.583 2.607 19.982 1.00 89.44 189 GLU A N 1
ATOM 1503 C CA . GLU A 1 189 ? -23.537 1.755 20.707 1.00 89.44 189 GLU A CA 1
ATOM 1504 C C . GLU A 1 189 ? -22.918 1.211 21.998 1.00 89.44 189 GLU A C 1
ATOM 1506 O O . GLU A 1 189 ? -23.508 1.304 23.075 1.00 89.44 189 GLU A O 1
ATOM 1511 N N . PHE A 1 190 ? -21.695 0.689 21.911 1.00 92.56 190 PHE A N 1
ATOM 1512 C CA . PHE A 1 190 ? -21.020 0.093 23.055 1.00 92.56 190 PHE A CA 1
ATOM 1513 C C . PHE A 1 190 ? -20.573 1.123 24.099 1.00 92.56 190 PHE A C 1
ATOM 1515 O O . PHE A 1 190 ? -20.768 0.904 25.296 1.00 92.56 190 PHE A O 1
ATOM 1522 N N . ALA A 1 191 ? -20.062 2.279 23.670 1.00 90.94 191 ALA A N 1
ATOM 1523 C CA . ALA A 1 191 ? -19.745 3.387 24.569 1.00 90.94 191 ALA A CA 1
ATOM 1524 C C . ALA A 1 191 ? -20.991 3.877 25.326 1.00 90.94 191 ALA A C 1
ATOM 1526 O O . ALA A 1 191 ? -20.935 4.072 26.541 1.00 90.94 191 ALA A O 1
ATOM 1527 N N . ASN A 1 192 ? -22.137 3.988 24.645 1.00 89.44 192 ASN A N 1
ATOM 1528 C CA . ASN A 1 192 ? -23.403 4.358 25.280 1.00 89.44 192 ASN A CA 1
ATOM 1529 C C . ASN A 1 192 ? -23.822 3.356 26.361 1.00 89.44 192 ASN A C 1
ATOM 1531 O O . ASN A 1 192 ? -24.300 3.773 27.418 1.00 89.44 192 ASN A O 1
ATOM 1535 N N . VAL A 1 193 ? -23.617 2.053 26.144 1.00 90.12 193 VAL A N 1
ATOM 1536 C CA . VAL A 1 193 ? -23.914 1.030 27.160 1.00 90.12 193 VAL A CA 1
ATOM 1537 C C . VAL A 1 193 ? -22.988 1.156 28.366 1.00 90.12 193 VAL A C 1
ATOM 1539 O O . VAL A 1 193 ? -23.464 1.071 29.497 1.00 90.12 193 VAL A O 1
ATOM 1542 N N . ILE A 1 194 ? -21.696 1.427 28.157 1.00 91.25 194 ILE A N 1
ATOM 1543 C CA . ILE A 1 194 ? -20.746 1.658 29.254 1.00 91.25 194 ILE A CA 1
ATOM 1544 C C . ILE A 1 194 ? -21.176 2.867 30.092 1.00 91.25 194 ILE A C 1
ATOM 1546 O O . ILE A 1 194 ? -21.284 2.754 31.314 1.00 91.25 194 ILE A O 1
ATOM 1550 N N . PHE A 1 195 ? -21.473 4.004 29.457 1.00 90.69 195 PHE A N 1
ATOM 1551 C CA . PHE A 1 195 ? -21.897 5.211 30.171 1.00 90.69 195 PHE A CA 1
ATOM 1552 C C . PHE A 1 195 ? -23.258 5.048 30.855 1.00 90.69 195 PHE A C 1
ATOM 1554 O O . PHE A 1 195 ? -23.421 5.481 31.995 1.00 90.69 195 PHE A O 1
ATOM 1561 N N . SER A 1 196 ? -24.218 4.380 30.213 1.00 88.94 196 SER A N 1
ATOM 1562 C CA . SER A 1 196 ? -25.528 4.093 30.817 1.00 88.94 196 SER A CA 1
ATOM 1563 C C . SER A 1 196 ? -25.393 3.150 32.014 1.00 88.94 196 SER A C 1
ATOM 1565 O O . SER A 1 196 ? -26.008 3.365 33.057 1.00 88.94 196 SER A O 1
ATOM 1567 N N . GLY A 1 197 ? -24.532 2.138 31.898 1.00 87.69 197 GLY A N 1
ATOM 1568 C CA . GLY A 1 197 ? -24.184 1.232 32.985 1.00 87.69 197 GLY A CA 1
ATOM 1569 C C . GLY A 1 197 ? -23.516 1.950 34.156 1.00 87.69 197 GLY A C 1
ATOM 1570 O O . GLY A 1 197 ? -23.900 1.747 35.308 1.00 87.69 197 GLY A O 1
ATOM 1571 N N . ALA A 1 198 ? -22.570 2.846 33.868 1.00 88.31 198 ALA A N 1
ATOM 1572 C CA . ALA A 1 198 ? -21.936 3.704 34.862 1.00 88.31 198 ALA A CA 1
ATOM 1573 C C . ALA A 1 198 ? -22.965 4.596 35.579 1.00 88.31 198 ALA A C 1
ATOM 1575 O O . ALA A 1 198 ? -22.979 4.655 36.809 1.00 88.31 198 ALA A O 1
ATOM 1576 N N . ALA A 1 199 ? -23.870 5.236 34.832 1.00 87.94 199 ALA A N 1
ATOM 1577 C CA . ALA A 1 199 ? -24.947 6.045 35.398 1.00 87.94 199 ALA A CA 1
ATOM 1578 C C . ALA A 1 199 ? -25.863 5.212 36.310 1.00 87.94 199 ALA A C 1
ATOM 1580 O O . ALA A 1 199 ? -26.135 5.625 37.434 1.00 87.94 199 ALA A O 1
ATOM 1581 N N . MET A 1 200 ? -26.245 4.000 35.891 1.00 88.25 200 MET A N 1
ATOM 1582 C CA . MET A 1 200 ? -27.054 3.096 36.715 1.00 88.25 200 MET A CA 1
ATOM 1583 C C . MET A 1 200 ? -26.354 2.727 38.033 1.00 88.25 200 MET A C 1
ATOM 1585 O O . MET A 1 200 ? -26.991 2.723 39.087 1.00 88.25 200 MET A O 1
ATOM 1589 N N . LEU A 1 201 ? -25.051 2.423 38.000 1.00 88.31 201 LEU A N 1
ATOM 1590 C CA . LEU A 1 201 ? -24.277 2.109 39.209 1.00 88.31 201 LEU A CA 1
ATOM 1591 C C . LEU A 1 201 ? -24.155 3.314 40.145 1.00 88.31 201 LEU A C 1
ATOM 1593 O O . LEU A 1 201 ? -24.243 3.156 41.364 1.00 88.31 201 LEU A O 1
ATOM 1597 N N . ARG A 1 202 ? -23.994 4.516 39.584 1.00 88.31 202 ARG A N 1
ATOM 1598 C CA . ARG A 1 202 ? -23.984 5.767 40.346 1.00 88.31 202 ARG A CA 1
ATOM 1599 C C . ARG A 1 202 ? -25.315 6.007 41.046 1.00 88.31 202 ARG A C 1
ATOM 1601 O O . ARG A 1 202 ? -25.337 6.302 42.237 1.00 88.31 202 ARG A O 1
ATOM 1608 N N . ASP A 1 203 ? -26.418 5.847 40.323 1.00 88.62 203 ASP A N 1
ATOM 1609 C CA . ASP A 1 203 ? -27.759 6.101 40.849 1.00 88.62 203 ASP A CA 1
ATOM 1610 C C . ASP A 1 203 ? -28.126 5.093 41.959 1.00 88.62 203 ASP A C 1
ATOM 1612 O O . ASP A 1 203 ? -28.819 5.438 42.916 1.00 88.62 203 ASP A O 1
ATOM 1616 N N . ARG A 1 204 ? -27.572 3.872 41.899 1.00 88.06 204 ARG A N 1
ATOM 1617 C CA . ARG A 1 204 ? -27.661 2.852 42.962 1.00 88.06 204 ARG A CA 1
ATOM 1618 C C . ARG A 1 204 ? -26.655 3.024 44.104 1.00 88.06 204 ARG A C 1
ATOM 1620 O O . ARG A 1 204 ? -26.683 2.233 45.041 1.00 88.06 204 ARG A O 1
ATOM 1627 N N . ARG A 1 205 ? -25.783 4.038 44.050 1.00 85.81 205 ARG A N 1
ATOM 1628 C CA . ARG A 1 205 ? -24.671 4.256 44.998 1.00 85.81 205 ARG A CA 1
ATOM 1629 C C . ARG A 1 205 ? -23.696 3.072 45.095 1.00 85.81 205 ARG A C 1
ATOM 1631 O O . ARG A 1 205 ? -23.032 2.902 46.109 1.00 85.81 205 ARG A O 1
ATOM 1638 N N . GLU A 1 206 ? -23.603 2.263 44.040 1.00 85.12 206 GLU A N 1
ATOM 1639 C CA . GLU A 1 206 ? -22.611 1.185 43.917 1.00 85.12 206 GLU A CA 1
ATOM 1640 C C . GLU A 1 206 ? -21.277 1.703 43.350 1.00 85.12 206 GLU A C 1
ATOM 1642 O O . GLU A 1 206 ? -20.244 1.061 43.537 1.00 85.12 206 GLU A O 1
ATOM 1647 N N . ALA A 1 207 ? -21.292 2.847 42.650 1.00 86.25 207 ALA A N 1
ATOM 1648 C CA . ALA A 1 207 ? -20.093 3.492 42.124 1.00 86.25 207 ALA A CA 1
ATOM 1649 C C . ALA A 1 207 ? -20.094 5.020 42.319 1.00 86.25 207 ALA A C 1
ATOM 1651 O O . ALA A 1 207 ? -21.099 5.692 42.086 1.00 86.25 207 ALA A O 1
ATOM 1652 N N . CYS A 1 208 ? -18.951 5.575 42.716 1.00 82.75 208 CYS A N 1
ATOM 1653 C CA . CYS A 1 208 ? -18.732 6.983 43.042 1.00 82.75 208 CYS A CA 1
ATOM 1654 C C . CYS A 1 208 ? -17.627 7.587 42.158 1.00 82.75 208 CYS A C 1
ATOM 1656 O O . CYS A 1 208 ? -16.769 6.876 41.645 1.00 82.75 208 CYS A O 1
ATOM 1658 N N . ASN A 1 209 ? -17.624 8.915 41.990 1.00 82.25 209 ASN A N 1
ATOM 1659 C CA . ASN A 1 209 ? -16.604 9.652 41.219 1.00 82.25 209 ASN A CA 1
ATOM 1660 C C . ASN A 1 209 ? -16.449 9.198 39.753 1.00 82.25 209 ASN A C 1
ATOM 1662 O O . ASN A 1 209 ? -15.348 9.193 39.205 1.00 82.25 209 ASN A O 1
ATOM 1666 N N . LEU A 1 210 ? -17.553 8.809 39.110 1.00 82.50 210 LEU A N 1
ATOM 1667 C CA . LEU A 1 210 ? -17.540 8.416 37.703 1.00 82.50 210 LEU A CA 1
ATOM 1668 C C . LEU A 1 210 ? -17.397 9.638 36.782 1.00 82.50 210 LEU A C 1
ATOM 1670 O O . LEU A 1 210 ? -18.098 10.634 36.995 1.00 82.50 210 LEU A O 1
ATOM 1674 N N . PRO A 1 211 ? -16.557 9.556 35.733 1.00 77.38 211 PRO A N 1
ATOM 1675 C CA . PRO A 1 211 ? -16.524 10.576 34.698 1.00 77.38 211 PRO A CA 1
ATOM 1676 C C . PRO A 1 211 ? -17.856 10.547 33.937 1.00 77.38 211 PRO A C 1
ATOM 1678 O O . PRO A 1 211 ? -18.334 9.489 33.523 1.00 77.38 211 PRO A O 1
ATOM 1681 N N . VAL A 1 212 ? -18.503 11.704 33.816 1.00 67.50 212 VAL A N 1
ATOM 1682 C CA . VAL A 1 212 ? -19.804 11.838 33.150 1.00 67.50 212 VAL A CA 1
ATOM 1683 C C . VAL A 1 212 ? -19.571 12.491 31.798 1.00 67.50 212 VAL A C 1
ATOM 1685 O O . VAL A 1 212 ? -19.146 13.643 31.783 1.00 67.50 212 VAL A O 1
ATOM 1688 N N . ALA A 1 213 ? -19.937 11.798 30.714 1.00 65.88 213 ALA A N 1
ATOM 1689 C CA . ALA A 1 213 ? -19.950 12.348 29.359 1.00 65.88 213 ALA A CA 1
ATOM 1690 C C . ALA A 1 213 ? -20.772 13.647 29.318 1.00 65.88 213 ALA A C 1
ATOM 1692 O O . ALA A 1 213 ? -21.996 13.621 29.461 1.00 65.88 213 ALA A O 1
ATOM 1693 N N . ARG A 1 214 ? -20.095 14.796 29.196 1.00 58.56 214 ARG A N 1
ATOM 1694 C CA . ARG A 1 214 ? -20.714 16.139 29.282 1.00 58.56 214 ARG A CA 1
ATOM 1695 C C . ARG A 1 214 ? -20.486 17.031 28.057 1.00 58.56 214 ARG A C 1
ATOM 1697 O O . ARG A 1 214 ? -20.914 18.181 28.081 1.00 58.56 214 ARG A O 1
ATOM 1704 N N . GLY A 1 215 ? -19.848 16.541 26.994 1.00 62.41 215 GLY A N 1
ATOM 1705 C CA . GLY A 1 215 ? -19.532 17.357 25.817 1.00 62.41 215 GLY A CA 1
ATOM 1706 C C . GLY A 1 215 ? -19.510 16.588 24.498 1.00 62.41 215 GLY A C 1
ATOM 1707 O O . GLY A 1 215 ? -19.645 15.370 24.472 1.00 62.41 215 GLY A O 1
ATOM 1708 N N . GLU A 1 216 ? -19.314 17.322 23.397 1.00 63.94 216 GLU A N 1
ATOM 1709 C CA . GLU A 1 216 ? -19.166 16.762 22.039 1.00 63.94 216 GLU A CA 1
ATOM 1710 C C . GLU A 1 216 ? -17.868 15.957 21.858 1.00 63.94 216 GLU A C 1
ATOM 1712 O O . GLU A 1 216 ? -17.750 15.161 20.929 1.00 63.94 216 GLU A O 1
ATOM 1717 N N . LYS A 1 217 ? -16.884 16.162 22.742 1.00 73.69 217 LYS A N 1
ATOM 1718 C CA . LYS A 1 217 ? -15.630 15.406 22.782 1.00 73.69 217 LYS A CA 1
ATOM 1719 C C . LYS A 1 217 ? -15.514 14.668 24.103 1.00 73.69 217 LYS A C 1
ATOM 1721 O O . LYS A 1 217 ? -15.805 15.243 25.150 1.00 73.69 217 LYS A O 1
ATOM 1726 N N . LEU A 1 218 ? -15.035 13.430 24.020 1.00 79.31 218 LEU A N 1
ATOM 1727 C CA . LEU A 1 218 ? -14.719 12.624 25.190 1.00 79.31 218 LEU A CA 1
ATOM 1728 C C . LEU A 1 218 ? -13.506 13.212 25.917 1.00 79.31 218 LEU A C 1
ATOM 1730 O O . LEU A 1 218 ? -12.513 13.558 25.274 1.00 79.31 218 LEU A O 1
ATOM 1734 N N . SER A 1 219 ? -13.597 13.327 27.240 1.00 84.19 219 SER A N 1
ATOM 1735 C CA . SER A 1 219 ? -12.454 13.693 28.086 1.00 84.19 219 SER A CA 1
ATOM 1736 C C . SER A 1 219 ? -11.480 12.520 28.255 1.00 84.19 219 SER A C 1
ATOM 1738 O O . SER A 1 219 ? -11.841 11.364 28.028 1.00 84.19 219 SER A O 1
ATOM 1740 N N . ASP A 1 220 ? -10.247 12.794 28.688 1.00 85.81 220 ASP A N 1
ATOM 1741 C CA . ASP A 1 220 ? -9.240 11.746 28.920 1.00 85.81 220 ASP A CA 1
ATOM 1742 C C . ASP A 1 220 ? -9.720 10.713 29.955 1.00 85.81 220 ASP A C 1
ATOM 1744 O O . ASP A 1 220 ? -9.529 9.511 29.770 1.00 85.81 220 ASP A O 1
ATOM 1748 N N . ASP A 1 221 ? -10.430 11.150 30.999 1.00 84.62 221 ASP A N 1
ATOM 1749 C CA . ASP A 1 221 ? -11.004 10.257 32.013 1.00 84.62 221 ASP A CA 1
ATOM 1750 C C . ASP A 1 221 ? -12.123 9.366 31.447 1.00 84.62 221 ASP A C 1
ATOM 1752 O O . ASP A 1 221 ? -12.244 8.194 31.817 1.00 84.62 221 ASP A O 1
ATOM 1756 N N . GLU A 1 222 ? -12.931 9.892 30.523 1.00 87.12 222 GLU A N 1
ATOM 1757 C CA . GLU A 1 222 ? -13.955 9.122 29.810 1.00 87.12 222 GLU A CA 1
ATOM 1758 C C . GLU A 1 222 ? -13.320 8.106 28.857 1.00 87.12 222 GLU A C 1
ATOM 1760 O O . GLU A 1 222 ? -13.753 6.954 28.807 1.00 87.12 222 GLU A O 1
ATOM 1765 N N . LEU A 1 223 ? -12.256 8.492 28.148 1.00 87.19 223 LEU A N 1
ATOM 1766 C CA . LEU A 1 223 ? -11.486 7.581 27.301 1.00 87.19 223 LEU A CA 1
ATOM 1767 C C . LEU A 1 223 ? -10.840 6.466 28.127 1.00 87.19 223 LEU A C 1
ATOM 1769 O O . LEU A 1 223 ? -10.913 5.306 27.726 1.00 87.19 223 LEU A O 1
ATOM 1773 N N . LEU A 1 224 ? -10.278 6.778 29.297 1.00 88.31 224 LEU A N 1
ATOM 1774 C CA . LEU A 1 224 ? -9.710 5.784 30.213 1.00 88.31 224 LEU A CA 1
ATOM 1775 C C . LEU A 1 224 ? -10.772 4.825 30.763 1.00 88.31 224 LEU A C 1
ATOM 1777 O O . LEU A 1 224 ? -10.496 3.633 30.925 1.00 88.31 224 LEU A O 1
ATOM 1781 N N . LEU A 1 225 ? -11.986 5.313 31.042 1.00 89.62 225 LEU A N 1
ATOM 1782 C CA . LEU A 1 225 ? -13.108 4.454 31.420 1.00 89.62 225 LEU A CA 1
ATOM 1783 C C . LEU A 1 225 ? -13.434 3.473 30.287 1.00 89.62 225 LEU A C 1
ATOM 1785 O O . LEU A 1 225 ? -13.438 2.262 30.519 1.00 89.62 225 LEU A O 1
ATOM 1789 N N . LEU A 1 226 ? -13.648 3.981 29.070 1.00 91.62 226 LEU A N 1
ATOM 1790 C CA . LEU A 1 226 ? -13.951 3.161 27.896 1.00 91.62 226 LEU A CA 1
ATOM 1791 C C . LEU A 1 226 ? -12.843 2.135 27.625 1.00 91.62 226 LEU A C 1
ATOM 1793 O O . LEU A 1 226 ? -13.138 0.949 27.478 1.00 91.62 226 LEU A O 1
ATOM 1797 N N . GLN A 1 227 ? -11.576 2.561 27.652 1.00 91.69 227 GLN A N 1
ATOM 1798 C CA . GLN A 1 227 ? -10.413 1.685 27.495 1.00 91.69 227 GLN A CA 1
ATOM 1799 C C . GLN A 1 227 ? -10.407 0.570 28.543 1.00 91.69 227 GLN A C 1
ATOM 1801 O O . GLN A 1 227 ? -10.334 -0.602 28.180 1.00 91.69 227 GLN A O 1
ATOM 1806 N N . SER A 1 228 ? -10.590 0.902 29.826 1.00 91.31 228 SER A N 1
ATOM 1807 C CA . SER A 1 228 ? -10.569 -0.091 30.909 1.00 91.31 228 SER A CA 1
ATOM 1808 C C . SER A 1 228 ? -11.626 -1.187 30.745 1.00 91.31 228 SER A C 1
ATOM 1810 O O . SER A 1 228 ? -11.350 -2.360 31.005 1.00 91.31 228 SER A O 1
ATOM 1812 N N . VAL A 1 229 ? -12.820 -0.827 30.264 1.00 91.31 229 VAL A N 1
ATOM 1813 C CA . VAL A 1 229 ? -13.883 -1.798 29.995 1.00 91.31 229 VAL A CA 1
ATOM 1814 C C . VAL A 1 229 ? -13.569 -2.616 28.746 1.00 91.31 229 VAL A C 1
ATOM 1816 O O . VAL A 1 229 ? -13.698 -3.840 28.776 1.00 91.31 229 VAL A O 1
ATOM 1819 N N . THR A 1 230 ? -13.101 -1.979 27.668 1.00 92.75 230 THR A N 1
ATOM 1820 C CA . THR A 1 230 ? -12.711 -2.707 26.450 1.00 92.75 230 THR A CA 1
ATOM 1821 C C . THR A 1 230 ? -11.591 -3.708 26.711 1.00 92.75 230 THR A C 1
ATOM 1823 O O . THR A 1 230 ? -11.707 -4.861 26.305 1.00 92.75 230 THR A O 1
ATOM 1826 N N . ASP A 1 231 ? -10.543 -3.320 27.437 1.00 92.88 231 ASP A N 1
ATOM 1827 C CA . ASP A 1 231 ? -9.408 -4.189 27.745 1.00 92.88 231 ASP A CA 1
ATOM 1828 C C . ASP A 1 231 ? -9.824 -5.358 28.634 1.00 92.88 231 ASP A C 1
ATOM 1830 O O . ASP A 1 231 ? -9.367 -6.485 28.430 1.00 92.88 231 ASP A O 1
ATOM 1834 N N . HIS A 1 232 ? -10.751 -5.127 29.567 1.00 93.00 232 HIS A N 1
ATOM 1835 C CA . HIS A 1 232 ? -11.331 -6.201 30.358 1.00 93.00 232 HIS A CA 1
ATOM 1836 C C . HIS A 1 232 ? -12.064 -7.219 29.480 1.00 93.00 232 HIS A C 1
ATOM 1838 O O . HIS A 1 232 ? -11.776 -8.407 29.563 1.00 93.00 232 HIS A O 1
ATOM 1844 N N . LEU A 1 233 ? -12.965 -6.796 28.592 1.00 90.88 233 LEU A N 1
ATOM 1845 C CA . LEU A 1 233 ? -13.728 -7.743 27.766 1.00 90.88 233 LEU A CA 1
ATOM 1846 C C . LEU A 1 233 ? -12.869 -8.469 26.724 1.00 90.88 233 LEU A C 1
ATOM 1848 O O . LEU A 1 233 ? -13.163 -9.609 26.366 1.00 90.88 233 LEU A O 1
ATOM 1852 N N . ARG A 1 234 ? -11.796 -7.831 26.253 1.00 89.19 234 ARG A N 1
ATOM 1853 C CA . ARG A 1 234 ? -10.857 -8.404 25.277 1.00 89.19 234 ARG A CA 1
ATOM 1854 C C . ARG A 1 234 ? -9.838 -9.345 25.919 1.00 89.19 234 ARG A C 1
ATOM 1856 O O . ARG A 1 234 ? -9.210 -10.146 25.225 1.00 89.19 234 ARG A O 1
ATOM 1863 N N . ASN A 1 235 ? -9.666 -9.281 27.238 1.00 91.44 235 ASN A N 1
ATOM 1864 C CA . ASN A 1 235 ? -8.780 -10.186 27.952 1.00 91.44 235 ASN A CA 1
ATOM 1865 C C . ASN A 1 235 ? -9.344 -11.619 27.939 1.00 91.44 235 ASN A C 1
ATOM 1867 O O . ASN A 1 235 ? -10.449 -11.891 28.409 1.00 91.44 235 ASN A O 1
ATOM 1871 N N . LYS A 1 236 ? -8.545 -12.569 27.440 1.00 87.50 236 LYS A N 1
ATOM 1872 C CA . LYS A 1 236 ? -8.913 -13.993 27.375 1.00 87.50 236 LYS A CA 1
ATOM 1873 C C . LYS A 1 236 ? -9.168 -14.615 28.753 1.00 87.50 236 LYS A C 1
ATOM 1875 O O . LYS A 1 236 ? -9.881 -15.611 28.825 1.00 87.50 236 LYS A O 1
ATOM 1880 N N . ALA A 1 237 ? -8.600 -14.043 29.815 1.00 88.88 237 ALA A N 1
ATOM 1881 C CA . ALA A 1 237 ? -8.767 -14.502 31.193 1.00 88.88 237 ALA A CA 1
ATOM 1882 C C . ALA A 1 237 ? -10.056 -13.996 31.867 1.00 88.88 237 ALA A C 1
ATOM 1884 O O . ALA A 1 237 ? -10.330 -14.361 33.009 1.00 88.88 237 ALA A O 1
ATOM 1885 N N . THR A 1 238 ? -10.842 -13.150 31.198 1.00 89.69 238 THR A N 1
ATOM 1886 C CA . THR A 1 238 ? -12.055 -12.578 31.786 1.00 89.69 238 THR A CA 1
ATOM 1887 C C . THR A 1 238 ? -13.120 -13.640 32.014 1.00 89.69 238 THR A C 1
ATOM 1889 O O . THR A 1 238 ? -13.504 -14.378 31.103 1.00 89.69 238 THR A O 1
ATOM 1892 N N . LEU A 1 239 ? -13.608 -13.693 33.253 1.00 90.25 239 LEU A N 1
ATOM 1893 C CA . LEU A 1 239 ? -14.712 -14.549 33.659 1.00 90.25 239 LEU A CA 1
ATOM 1894 C C . LEU A 1 239 ? -16.028 -13.874 33.275 1.00 90.25 239 LEU A C 1
ATOM 1896 O O . LEU A 1 239 ? -16.422 -12.863 33.855 1.00 90.25 239 LEU A O 1
ATOM 1900 N N . TRP A 1 240 ? -16.698 -14.440 32.278 1.00 91.25 240 TRP A N 1
ATOM 1901 C CA . TRP A 1 240 ? -17.970 -13.929 31.787 1.00 91.25 240 TRP A CA 1
ATOM 1902 C C . TRP A 1 240 ? -19.105 -14.305 32.736 1.00 91.25 240 TRP A C 1
ATOM 1904 O O . TRP A 1 240 ? -19.173 -15.434 33.222 1.00 91.25 240 TRP A O 1
ATOM 1914 N N . ARG A 1 241 ? -19.992 -13.346 32.993 1.00 89.19 241 ARG A N 1
ATOM 1915 C CA . ARG A 1 241 ? -21.217 -13.535 33.771 1.00 89.19 241 ARG A CA 1
ATOM 1916 C C . ARG A 1 241 ? -22.386 -13.845 32.843 1.00 89.19 241 ARG A C 1
ATOM 1918 O O . ARG A 1 241 ? -22.302 -13.610 31.641 1.00 89.19 241 ARG A O 1
ATOM 1925 N N . ASP A 1 242 ? -23.470 -14.347 33.422 1.00 85.06 242 ASP A N 1
ATOM 1926 C CA . ASP A 1 242 ? -24.734 -14.580 32.727 1.00 85.06 242 ASP A CA 1
ATOM 1927 C C . ASP A 1 242 ? -25.823 -13.654 33.311 1.00 85.06 242 ASP A C 1
ATOM 1929 O O . ASP A 1 242 ? -26.066 -13.718 34.522 1.00 85.06 242 ASP A O 1
ATOM 1933 N N . PRO A 1 243 ? -26.444 -12.754 32.519 1.00 86.75 243 PRO A N 1
ATOM 1934 C CA . PRO A 1 243 ? -26.168 -12.471 31.106 1.00 86.75 243 PRO A CA 1
ATOM 1935 C C . PRO A 1 243 ? -24.808 -11.778 30.856 1.00 86.75 243 PRO A C 1
ATOM 1937 O O . PRO A 1 243 ? -24.368 -10.973 31.688 1.00 86.75 243 PRO A O 1
ATOM 1940 N N . PRO A 1 244 ? -24.172 -11.999 29.682 1.00 87.62 244 PRO A N 1
ATOM 1941 C CA . PRO A 1 244 ? -22.859 -11.435 29.328 1.00 87.62 244 PRO A CA 1
ATOM 1942 C C . PRO A 1 244 ? -22.754 -9.914 29.457 1.00 87.62 244 PRO A C 1
ATOM 1944 O O . PRO A 1 244 ? -21.695 -9.386 29.798 1.00 87.62 244 PRO A O 1
ATOM 1947 N N . ALA A 1 245 ? -23.861 -9.200 29.238 1.00 85.69 245 ALA A N 1
ATOM 1948 C CA . ALA A 1 245 ? -23.925 -7.745 29.344 1.00 85.69 245 ALA A CA 1
ATOM 1949 C C . ALA A 1 245 ? -23.534 -7.215 30.738 1.00 85.69 245 ALA A C 1
ATOM 1951 O O . ALA A 1 245 ? -23.062 -6.086 30.854 1.00 85.69 245 ALA A O 1
ATOM 1952 N N . ILE A 1 246 ? -23.670 -8.016 31.801 1.00 87.38 246 ILE A N 1
ATOM 1953 C CA . ILE A 1 246 ? -23.305 -7.591 33.161 1.00 87.38 246 ILE A CA 1
ATOM 1954 C C . ILE A 1 246 ? -21.783 -7.498 33.331 1.00 87.38 246 ILE A C 1
ATOM 1956 O O . ILE A 1 246 ? -21.314 -6.666 34.107 1.00 87.38 246 ILE A O 1
ATOM 1960 N N . THR A 1 247 ? -20.997 -8.287 32.590 1.00 90.19 247 THR A N 1
ATOM 1961 C CA . THR A 1 247 ? -19.522 -8.259 32.658 1.00 90.19 247 THR A CA 1
ATOM 1962 C C . THR A 1 247 ? -18.947 -6.900 32.246 1.00 90.19 247 THR A C 1
ATOM 1964 O O . THR A 1 247 ? -17.882 -6.508 32.716 1.00 90.19 247 THR A O 1
ATOM 1967 N N . VAL A 1 248 ? -19.683 -6.116 31.449 1.00 89.12 248 VAL A N 1
ATOM 1968 C CA . VAL A 1 248 ? -19.323 -4.733 31.078 1.00 89.12 248 VAL A CA 1
ATOM 1969 C C . VAL A 1 248 ? -19.150 -3.838 32.318 1.00 89.12 248 VAL A C 1
ATOM 1971 O O . VAL A 1 248 ? -18.341 -2.912 32.315 1.00 89.12 248 VAL A O 1
ATOM 1974 N N . LEU A 1 249 ? -19.882 -4.120 33.400 1.00 90.06 249 LEU A N 1
ATOM 1975 C CA . LEU A 1 249 ? -19.907 -3.302 34.615 1.00 90.06 249 LEU A CA 1
ATOM 1976 C C . LEU A 1 249 ? -18.784 -3.632 35.608 1.00 90.06 249 LEU A C 1
ATOM 1978 O O . LEU A 1 249 ? -18.556 -2.866 36.547 1.00 90.06 249 LEU A O 1
ATOM 1982 N N . ASP A 1 250 ? -18.093 -4.759 35.439 1.00 90.38 250 ASP A N 1
ATOM 1983 C CA . ASP A 1 250 ? -17.132 -5.260 36.427 1.00 90.38 250 ASP A CA 1
ATOM 1984 C C . ASP A 1 250 ? -15.930 -4.328 36.643 1.00 90.38 250 ASP A C 1
ATOM 1986 O O . ASP A 1 250 ? -15.621 -4.032 37.803 1.00 90.38 250 ASP A O 1
ATOM 1990 N N . PRO A 1 251 ? -15.301 -3.766 35.593 1.00 89.56 251 PRO A N 1
ATOM 1991 C CA . PRO A 1 251 ? -14.219 -2.795 35.763 1.00 89.56 251 PRO A CA 1
ATOM 1992 C C . PRO A 1 251 ? -14.684 -1.524 36.472 1.00 89.56 251 PRO A C 1
ATOM 1994 O O . PRO A 1 251 ? -13.956 -0.963 37.292 1.00 89.56 251 PRO A O 1
ATOM 1997 N N . ILE A 1 252 ? -15.923 -1.102 36.202 1.00 88.94 252 ILE A N 1
ATOM 1998 C CA . ILE A 1 252 ? -16.521 0.095 36.794 1.00 88.94 252 ILE A CA 1
ATOM 1999 C C . ILE A 1 252 ? -16.703 -0.114 38.300 1.00 88.94 252 ILE A C 1
ATOM 2001 O O . ILE A 1 252 ? -16.218 0.683 39.101 1.00 88.94 252 ILE A O 1
ATOM 2005 N N . ARG A 1 253 ? -17.313 -1.239 38.693 1.00 88.56 253 ARG A N 1
ATOM 2006 C CA . ARG A 1 253 ? -17.499 -1.628 40.101 1.00 88.56 253 ARG A CA 1
ATOM 2007 C C . ARG A 1 253 ? -16.186 -1.852 40.841 1.00 88.56 253 ARG A C 1
ATOM 2009 O O . ARG A 1 253 ? -16.106 -1.599 42.037 1.00 88.56 253 ARG A O 1
ATOM 2016 N N . ALA A 1 254 ? -15.166 -2.370 40.165 1.00 87.62 254 ALA A N 1
ATOM 2017 C CA . ALA A 1 254 ? -13.875 -2.623 40.790 1.00 87.62 254 ALA A CA 1
ATOM 2018 C C . ALA A 1 254 ? -13.123 -1.320 41.095 1.00 87.62 254 ALA A C 1
ATOM 2020 O O . ALA A 1 254 ? -12.541 -1.198 42.173 1.00 87.62 254 ALA A O 1
ATOM 2021 N N . LYS A 1 255 ? -13.145 -0.364 40.157 1.00 87.25 255 LYS A N 1
ATOM 2022 C CA . LYS A 1 255 ? -12.322 0.852 40.200 1.00 87.25 255 LYS A CA 1
ATOM 2023 C C . LYS A 1 255 ? -12.991 2.031 40.910 1.00 87.25 255 LYS A C 1
ATOM 2025 O O . LYS A 1 255 ? -12.301 2.791 41.577 1.00 87.25 255 LYS A O 1
ATOM 2030 N N . TYR A 1 256 ? -14.308 2.181 40.787 1.00 86.00 256 TYR A N 1
ATOM 2031 C CA . TYR A 1 256 ? -15.041 3.370 41.239 1.00 86.00 256 TYR A CA 1
ATOM 2032 C C . TYR A 1 256 ? -15.905 3.096 42.470 1.00 86.00 256 TYR 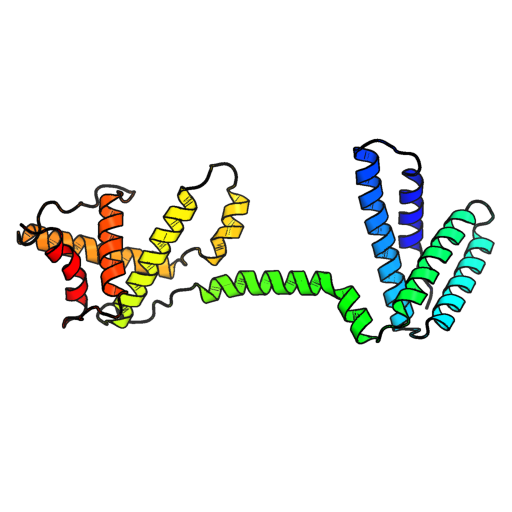A C 1
ATOM 2034 O O . TYR A 1 256 ? -17.031 3.569 42.544 1.00 86.00 256 TYR A O 1
ATOM 2042 N N . LYS A 1 257 ? -15.422 2.306 43.432 1.00 84.31 257 LYS A N 1
ATOM 2043 C CA . LYS A 1 257 ? -16.210 1.963 44.624 1.00 84.31 257 LYS A CA 1
ATOM 2044 C C . LYS A 1 257 ? -16.571 3.206 45.440 1.00 84.31 257 LYS A C 1
ATOM 2046 O O . LYS A 1 257 ? -15.723 4.068 45.672 1.00 84.31 257 LYS A O 1
ATOM 2051 N N . CYS A 1 258 ? -17.829 3.252 45.864 1.00 79.12 258 CYS A N 1
ATOM 2052 C CA . CYS A 1 258 ? -18.205 3.897 47.113 1.00 79.12 258 CYS A CA 1
ATOM 2053 C C . CYS A 1 258 ? -17.851 2.925 48.265 1.00 79.12 258 CYS A C 1
ATOM 2055 O O . CYS A 1 258 ? -17.494 3.423 49.344 1.00 79.12 258 CYS A O 1
#